Protein AF-A0A928R828-F1 (afdb_monomer_lite)

Foldseek 3Di:
DVVVVVVVVVVVVCVVPVVLLVLLVVLLVVLLVLLLCCLVVDDPVVCVVVLVVVVVVLVCLVPDDPPLVVLLVVQLVVLLVLLVVLLVLLVALVSLVVLSNSLSPVSNVLNNCQNSQCVNQNPLSNVVSCLLCVLCVPQQSVLSSVLSSVSNVLSVVVVVCVPDPDDPVVVVVSVVVSVVSSVVSSVSSSVSSCCNSPVSSVVVSVSSVVSVD

Radius of gyration: 20.19 Å; chains: 1; bounding box: 51×41×59 Å

pLDDT: mean 75.03, std 10.62, range [38.47, 87.81]

Sequence (213 aa):
MKRTIIRKNLSNHLKKNKWQYLFVFLSIFSGILAGSLTASMSAADKFEPIDLYVRNFVSAYNLQTVNGAEIFRFSVYNSVKVILFMWVSGLCVWFMPLSLVQLGAKGYKLGISMAAFVRIFGVRGILFAVISALPQLLLFLPAMAAYAVFNIKFSMTLLRMRGQRVASNIKNEMYLNNFLHLLGIITVSVMCSLADAFVMPIILKPVCAFLIR

Structure (mmCIF, N/CA/C/O backbone):
data_AF-A0A928R828-F1
#
_entry.id   AF-A0A928R828-F1
#
loop_
_atom_site.group_PDB
_atom_site.id
_atom_site.type_symbol
_atom_site.label_atom_id
_atom_site.label_alt_id
_atom_site.label_comp_id
_atom_site.label_asym_id
_atom_site.label_entity_id
_atom_site.label_seq_id
_atom_site.pdbx_PDB_ins_code
_atom_site.Cartn_x
_atom_site.Cartn_y
_atom_site.Cartn_z
_atom_site.occupancy
_atom_site.B_iso_or_equiv
_atom_site.auth_seq_id
_atom_site.auth_comp_id
_atom_site.auth_asym_id
_atom_site.auth_atom_id
_atom_site.pdbx_PDB_model_num
ATOM 1 N N . MET A 1 1 ? -22.318 26.931 5.989 1.00 44.62 1 MET A N 1
ATOM 2 C CA . MET A 1 1 ? -21.947 26.562 7.380 1.00 44.62 1 MET A CA 1
ATOM 3 C C . MET A 1 1 ? -21.442 25.113 7.564 1.00 44.62 1 MET A C 1
ATOM 5 O O . MET A 1 1 ? -20.576 24.906 8.400 1.00 44.62 1 MET A O 1
ATOM 9 N N . LYS A 1 2 ? -21.874 24.103 6.776 1.00 41.50 2 LYS A N 1
ATOM 10 C CA . LYS A 1 2 ? -21.383 22.700 6.890 1.00 41.50 2 LYS A CA 1
ATOM 11 C C . LYS A 1 2 ? -19.891 22.480 6.539 1.00 41.50 2 LYS A C 1
ATOM 13 O O . LYS A 1 2 ? -19.242 21.642 7.156 1.00 41.50 2 LYS A O 1
ATOM 18 N N . ARG A 1 3 ? -19.305 23.246 5.602 1.00 38.47 3 ARG A N 1
ATOM 19 C CA . ARG A 1 3 ? -17.894 23.078 5.164 1.00 38.47 3 ARG A CA 1
ATOM 20 C C . ARG A 1 3 ? -16.848 23.409 6.244 1.00 38.47 3 ARG A C 1
ATOM 22 O O . ARG A 1 3 ? -15.790 22.787 6.277 1.00 38.47 3 ARG A O 1
ATOM 29 N N . THR A 1 4 ? -17.129 24.351 7.144 1.00 43.19 4 THR A N 1
ATOM 30 C CA . THR A 1 4 ? -16.201 24.762 8.214 1.00 43.19 4 THR A CA 1
ATOM 31 C C . THR A 1 4 ? -16.159 23.766 9.371 1.00 43.19 4 THR A C 1
ATOM 33 O O . THR A 1 4 ? -15.088 23.541 9.931 1.00 43.19 4 THR A O 1
ATOM 36 N N . ILE A 1 5 ? -17.278 23.101 9.676 1.00 49.53 5 ILE A N 1
ATOM 37 C CA . ILE A 1 5 ? -17.364 22.065 10.720 1.00 49.53 5 ILE A CA 1
ATOM 38 C C . ILE A 1 5 ? -16.575 20.814 10.301 1.00 49.53 5 ILE A C 1
ATOM 40 O O . ILE A 1 5 ? -15.806 20.274 11.095 1.00 49.53 5 ILE A O 1
ATOM 44 N N . ILE A 1 6 ? -16.670 20.419 9.024 1.00 52.16 6 ILE A N 1
ATOM 45 C CA . ILE A 1 6 ? -15.901 19.295 8.460 1.00 52.16 6 ILE A CA 1
ATOM 46 C C . ILE A 1 6 ? -14.394 19.583 8.534 1.00 52.16 6 ILE A C 1
ATOM 48 O O . ILE A 1 6 ? -13.633 18.750 9.020 1.00 52.16 6 ILE A O 1
ATOM 52 N N . ARG A 1 7 ? -13.953 20.790 8.143 1.00 44.62 7 ARG A N 1
ATOM 53 C CA . ARG A 1 7 ? -12.536 21.198 8.224 1.00 44.62 7 ARG A CA 1
ATOM 54 C C . ARG A 1 7 ? -11.997 21.211 9.662 1.00 44.62 7 ARG A C 1
ATOM 56 O O . ARG A 1 7 ? -10.867 20.778 9.890 1.00 44.62 7 ARG A O 1
ATOM 63 N N . LYS A 1 8 ? -12.792 21.675 10.636 1.00 45.38 8 LYS A N 1
ATOM 64 C CA . LYS A 1 8 ? -12.396 21.716 12.058 1.00 45.38 8 LYS A CA 1
ATOM 65 C C . LYS A 1 8 ? -12.302 20.310 12.667 1.00 45.38 8 LYS A C 1
ATOM 67 O O . LYS A 1 8 ? -11.335 20.029 13.374 1.00 45.38 8 LYS A O 1
ATOM 72 N N . ASN A 1 9 ? -13.228 19.409 12.327 1.00 46.91 9 ASN A N 1
ATOM 73 C CA . ASN A 1 9 ? -13.181 18.014 12.778 1.00 46.91 9 ASN A CA 1
ATOM 74 C C . ASN A 1 9 ? -12.033 17.216 12.140 1.00 46.91 9 ASN A C 1
ATOM 76 O O . ASN A 1 9 ? -11.384 16.443 12.842 1.00 46.91 9 ASN A O 1
ATOM 80 N N . LEU A 1 10 ? -11.710 17.448 10.861 1.00 49.66 10 LEU A N 1
ATOM 81 C CA . LEU A 1 10 ? -10.573 16.798 10.191 1.00 49.66 10 LEU A CA 1
ATOM 82 C C . LEU A 1 10 ? -9.225 17.223 10.806 1.00 49.66 10 LEU A C 1
ATOM 84 O O . LEU A 1 10 ? -8.373 16.384 11.100 1.00 49.66 10 LEU A O 1
ATOM 88 N N . SER A 1 11 ? -9.061 18.525 11.068 1.00 43.00 11 SER A N 1
ATOM 89 C CA . SER A 1 11 ? -7.873 19.108 11.713 1.00 43.00 11 SER A CA 1
ATOM 90 C C . SER A 1 11 ? -7.654 18.572 13.134 1.00 43.00 11 SER A C 1
ATOM 92 O O . SER A 1 11 ? -6.536 18.194 13.499 1.00 43.00 11 SER A O 1
ATOM 94 N N . ASN A 1 12 ? -8.726 18.449 13.923 1.00 45.50 12 ASN A N 1
ATOM 95 C CA . ASN A 1 12 ? -8.644 17.896 15.275 1.00 45.50 12 ASN A CA 1
ATOM 96 C C . ASN A 1 12 ? -8.397 16.375 15.281 1.00 45.50 12 ASN A C 1
ATOM 98 O O . ASN A 1 12 ? -7.665 15.890 16.145 1.00 45.50 12 ASN A O 1
ATOM 102 N N . HIS A 1 13 ? -8.906 15.619 14.300 1.00 50.22 13 HIS A N 1
ATOM 103 C CA . HIS A 1 13 ? -8.608 14.185 14.172 1.00 50.22 13 HIS A CA 1
ATOM 104 C C . HIS A 1 13 ? -7.150 13.896 13.780 1.00 50.22 13 HIS A C 1
ATOM 106 O O . HIS A 1 13 ? -6.565 12.938 14.305 1.00 50.22 13 HIS A O 1
ATOM 112 N N . LEU A 1 14 ? -6.565 14.735 12.913 1.00 50.22 14 LEU A N 1
ATOM 113 C CA . LEU A 1 14 ? -5.151 14.694 12.520 1.00 50.22 14 LEU A CA 1
ATOM 114 C C . LEU A 1 14 ? -4.229 15.091 13.682 1.00 50.22 14 LEU A C 1
ATOM 116 O O . LEU A 1 14 ? -3.240 14.410 13.940 1.00 50.22 14 LEU A O 1
ATOM 120 N N . LYS A 1 15 ? -4.570 16.142 14.445 1.00 46.59 15 LYS A N 1
ATOM 121 C CA . LYS A 1 15 ? -3.771 16.581 15.604 1.00 46.59 15 LYS A CA 1
ATOM 122 C C . LYS A 1 15 ? -3.784 15.582 16.766 1.00 46.59 15 LYS A C 1
ATOM 124 O O . LYS A 1 15 ? -2.749 15.403 17.400 1.00 46.59 15 LYS A O 1
ATOM 129 N N . LYS A 1 16 ? -4.906 14.899 17.022 1.00 50.03 16 LYS A N 1
ATOM 130 C CA . LYS A 1 16 ? -5.042 13.963 18.156 1.00 50.03 16 LYS A CA 1
ATOM 131 C C . LYS A 1 16 ? -4.384 12.593 17.920 1.00 50.03 16 LYS A C 1
ATOM 133 O O . LYS A 1 16 ? -4.175 11.862 18.876 1.00 50.03 16 LYS A O 1
ATOM 138 N N . ASN A 1 17 ? -4.029 12.251 16.673 1.00 59.75 17 ASN A N 1
ATOM 139 C CA . ASN A 1 17 ? -3.389 10.971 16.317 1.00 59.75 17 ASN A CA 1
ATOM 140 C C . ASN A 1 17 ? -2.065 11.132 15.560 1.00 59.75 17 ASN A C 1
ATOM 142 O O . ASN A 1 17 ? -1.657 10.212 14.853 1.00 59.75 17 ASN A O 1
ATOM 146 N N . LYS A 1 18 ? -1.384 12.278 15.704 1.00 62.25 18 LYS A N 1
ATOM 147 C CA . LYS A 1 18 ? -0.095 12.541 15.038 1.00 62.25 18 LYS A CA 1
ATOM 148 C C . LYS A 1 18 ? 0.905 11.399 15.216 1.00 62.25 18 LYS A C 1
ATOM 150 O O . LYS A 1 18 ? 1.535 11.008 14.245 1.00 62.25 18 LYS A O 1
ATOM 155 N N . TRP A 1 19 ? 0.982 10.822 16.415 1.00 66.06 19 TRP A N 1
ATOM 156 C CA . TRP A 1 19 ? 1.859 9.688 16.710 1.00 66.06 19 TRP A CA 1
ATOM 157 C C . TRP A 1 19 ? 1.553 8.448 15.866 1.00 66.06 19 TRP A C 1
ATOM 159 O O . TRP A 1 19 ? 2.474 7.811 15.373 1.00 66.06 19 TRP A O 1
ATOM 169 N N . GLN A 1 20 ? 0.279 8.129 15.629 1.00 68.94 20 GLN A N 1
ATOM 170 C CA . GLN A 1 20 ? -0.102 6.962 14.824 1.00 68.94 20 GLN A CA 1
ATOM 171 C C . GLN A 1 20 ? 0.248 7.164 13.348 1.00 68.94 20 GLN A C 1
ATOM 173 O O . GLN A 1 20 ? 0.798 6.263 12.726 1.00 68.94 20 GLN A O 1
ATOM 178 N N . TYR A 1 21 ? -0.010 8.357 12.804 1.00 71.44 21 TYR A N 1
ATOM 179 C CA . TYR A 1 21 ? 0.407 8.693 11.440 1.00 71.44 21 TYR A CA 1
ATOM 180 C C . TYR A 1 21 ? 1.933 8.714 11.298 1.00 71.44 21 TYR A C 1
ATOM 182 O O . TYR A 1 21 ? 2.450 8.237 10.293 1.00 71.44 21 TYR A O 1
ATOM 190 N N . LEU A 1 22 ? 2.649 9.208 12.314 1.00 75.44 22 LEU A N 1
ATOM 191 C CA . LEU A 1 22 ? 4.109 9.214 12.349 1.00 75.44 22 LEU A CA 1
ATOM 192 C C . LEU A 1 22 ? 4.666 7.782 12.316 1.00 75.44 22 LEU A C 1
ATOM 194 O O . LEU A 1 22 ? 5.487 7.481 11.460 1.00 75.44 22 LEU A O 1
ATOM 198 N N . PHE A 1 23 ? 4.171 6.878 13.169 1.00 76.94 23 PHE A N 1
ATOM 199 C CA . PHE A 1 23 ? 4.589 5.467 13.181 1.00 76.94 23 PHE A CA 1
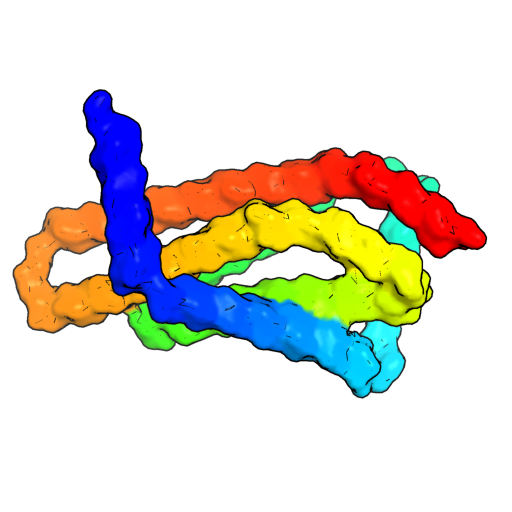ATOM 200 C C . PHE A 1 23 ? 4.324 4.755 11.852 1.00 76.94 23 PHE A C 1
ATOM 202 O O . PHE A 1 23 ? 5.173 4.021 11.352 1.00 76.94 23 PHE A O 1
ATOM 209 N N . VAL A 1 24 ? 3.155 4.997 11.265 1.00 79.62 24 VAL A N 1
ATOM 210 C CA . VAL A 1 24 ? 2.768 4.451 9.961 1.00 79.62 24 VAL A CA 1
ATOM 211 C C . VAL A 1 24 ? 3.705 4.948 8.856 1.00 79.62 24 VAL A C 1
ATOM 213 O O . VAL A 1 24 ? 4.183 4.152 8.049 1.00 79.62 24 VAL A O 1
ATOM 216 N N . PHE A 1 25 ? 4.028 6.243 8.851 1.00 79.94 25 PHE A N 1
ATOM 217 C CA . PHE A 1 25 ? 4.954 6.827 7.885 1.00 79.94 25 PHE A CA 1
ATOM 218 C C . PHE A 1 25 ? 6.383 6.297 8.060 1.00 79.94 25 PHE A C 1
ATOM 220 O O . PHE A 1 25 ? 7.007 5.894 7.081 1.00 79.94 25 PHE A O 1
ATOM 227 N N . LEU A 1 26 ? 6.876 6.214 9.300 1.00 84.19 26 LEU A N 1
ATOM 228 C CA . LEU A 1 26 ? 8.177 5.613 9.607 1.00 84.19 26 LEU A CA 1
ATOM 229 C C . LEU A 1 26 ? 8.253 4.153 9.159 1.00 84.19 26 LEU A C 1
ATOM 231 O O . LEU A 1 26 ? 9.273 3.756 8.612 1.00 84.19 26 LEU A O 1
ATOM 235 N N . SER A 1 27 ? 7.187 3.371 9.345 1.00 83.75 27 SER A N 1
ATOM 236 C CA . SER A 1 27 ? 7.149 1.969 8.914 1.00 83.75 27 SER A CA 1
ATOM 237 C C . SER A 1 27 ? 7.213 1.818 7.394 1.00 83.75 27 SER A C 1
ATOM 239 O O . SER A 1 27 ? 7.826 0.878 6.894 1.00 83.75 27 SER A O 1
ATOM 241 N N . ILE A 1 28 ? 6.572 2.719 6.647 1.00 83.75 28 ILE A N 1
ATOM 242 C CA . ILE A 1 28 ? 6.681 2.745 5.185 1.00 83.75 28 ILE A CA 1
ATOM 243 C C . ILE A 1 28 ? 8.108 3.115 4.788 1.00 83.75 28 ILE A C 1
ATOM 245 O O . ILE A 1 28 ? 8.712 2.444 3.953 1.00 83.75 28 ILE A O 1
ATOM 249 N N . PHE A 1 29 ? 8.639 4.181 5.385 1.00 85.56 29 PHE A N 1
ATOM 250 C CA . PHE A 1 29 ? 9.947 4.720 5.046 1.00 85.56 29 PHE A CA 1
ATOM 251 C C . PHE A 1 29 ? 11.067 3.720 5.348 1.00 85.56 29 PHE A C 1
ATOM 253 O O . PHE A 1 29 ? 11.911 3.465 4.492 1.00 85.56 29 PHE A O 1
ATOM 260 N N . SER A 1 30 ? 11.027 3.075 6.517 1.00 86.88 30 SER A N 1
ATOM 261 C CA . SER A 1 30 ? 11.960 2.006 6.874 1.00 86.88 30 SER A CA 1
ATOM 262 C C . SER A 1 30 ? 11.839 0.810 5.932 1.00 86.88 30 SER A C 1
ATOM 264 O O . SER A 1 30 ? 12.859 0.254 5.537 1.00 86.88 30 SER A O 1
ATOM 266 N N . GLY A 1 31 ? 10.621 0.459 5.507 1.00 86.19 31 GLY A N 1
ATOM 267 C CA . GLY A 1 31 ? 10.383 -0.569 4.497 1.00 86.19 31 GLY A CA 1
ATOM 268 C C . GLY A 1 31 ? 11.060 -0.245 3.166 1.00 86.19 31 GLY A C 1
ATOM 269 O O . GLY A 1 31 ? 11.792 -1.078 2.638 1.00 86.19 31 GLY A O 1
ATOM 270 N N . ILE A 1 32 ? 10.869 0.972 2.645 1.00 86.50 32 ILE A N 1
ATOM 271 C CA . ILE A 1 32 ? 11.485 1.424 1.386 1.00 86.50 32 ILE A CA 1
ATOM 272 C C . ILE A 1 32 ? 13.014 1.397 1.488 1.00 86.50 32 ILE A C 1
ATOM 274 O O . ILE A 1 32 ? 13.672 0.854 0.600 1.00 86.50 32 ILE A O 1
ATOM 278 N N . LEU A 1 33 ? 13.575 1.933 2.577 1.00 87.12 33 LEU A N 1
ATOM 279 C CA . LEU A 1 33 ? 15.019 1.924 2.817 1.00 87.12 33 LEU A CA 1
ATOM 280 C C . LEU A 1 33 ? 15.566 0.497 2.887 1.00 87.12 33 LEU A C 1
ATOM 282 O O . LEU A 1 33 ? 16.518 0.175 2.183 1.00 87.12 33 LEU A O 1
ATOM 286 N N . ALA A 1 34 ? 14.935 -0.377 3.673 1.00 87.81 34 ALA A N 1
ATOM 287 C CA . ALA A 1 34 ? 15.342 -1.772 3.796 1.00 87.81 34 ALA A CA 1
ATOM 288 C C . ALA A 1 34 ? 15.269 -2.514 2.451 1.00 87.81 34 ALA A C 1
ATOM 290 O O . ALA A 1 34 ? 16.169 -3.288 2.128 1.00 87.81 34 ALA A O 1
ATOM 291 N N . GLY A 1 35 ? 14.232 -2.262 1.647 1.00 84.94 35 GLY A N 1
ATOM 292 C CA . GLY A 1 35 ? 14.071 -2.857 0.318 1.00 84.94 35 GLY A CA 1
ATOM 293 C C . GLY A 1 35 ? 15.159 -2.416 -0.652 1.00 84.94 35 GLY A C 1
ATOM 294 O O . GLY A 1 35 ? 15.788 -3.255 -1.295 1.00 84.94 35 GLY A O 1
ATOM 295 N N . SER A 1 36 ? 15.423 -1.111 -0.699 1.00 84.81 36 SER A N 1
ATOM 296 C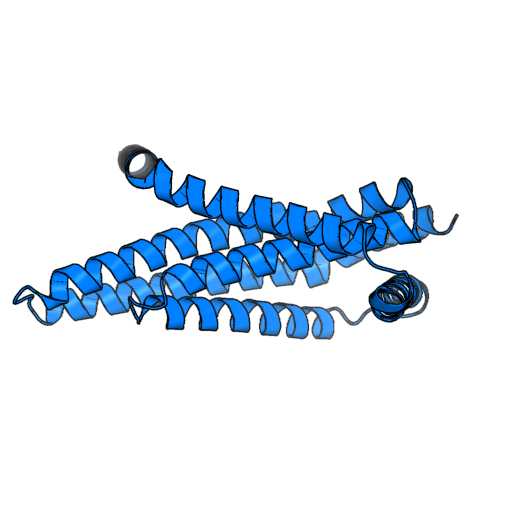 CA . SER A 1 36 ? 16.472 -0.534 -1.542 1.00 84.81 36 SER A CA 1
ATOM 297 C C . SER A 1 36 ? 17.862 -1.051 -1.156 1.00 84.81 36 SER A C 1
ATOM 299 O O . SER A 1 36 ? 18.610 -1.510 -2.017 1.00 84.81 36 SER A O 1
ATOM 301 N N . LEU A 1 37 ? 18.174 -1.078 0.147 1.00 84.62 37 LEU A N 1
ATOM 302 C CA . LEU A 1 37 ? 19.433 -1.618 0.668 1.00 84.62 37 LEU A CA 1
ATOM 303 C C . LEU A 1 37 ? 19.589 -3.111 0.375 1.00 84.62 37 LEU A C 1
ATOM 305 O O . LEU A 1 37 ? 20.667 -3.558 0.003 1.00 84.62 37 LEU A O 1
ATOM 309 N N . THR A 1 38 ? 18.518 -3.901 0.500 1.00 84.75 38 THR A N 1
ATOM 310 C CA . THR A 1 38 ? 18.601 -5.338 0.199 1.00 84.75 38 THR A CA 1
ATOM 311 C C . THR A 1 38 ? 18.935 -5.565 -1.273 1.00 84.75 38 THR A C 1
ATOM 313 O O . THR A 1 38 ? 19.777 -6.405 -1.585 1.00 84.75 38 THR A O 1
ATOM 316 N N . ALA A 1 39 ? 18.304 -4.813 -2.174 1.00 81.56 39 ALA A N 1
ATOM 317 C CA . ALA A 1 39 ? 18.536 -4.931 -3.609 1.00 81.56 39 ALA A CA 1
ATOM 318 C C . ALA A 1 39 ? 19.930 -4.442 -4.043 1.00 81.56 39 ALA A C 1
ATOM 320 O O . ALA A 1 39 ? 20.490 -4.977 -5.002 1.00 81.56 39 ALA A O 1
ATOM 321 N N . SER A 1 40 ? 20.503 -3.459 -3.340 1.00 77.38 40 SER A N 1
ATOM 322 C CA . SER A 1 40 ? 21.848 -2.946 -3.627 1.00 77.38 40 SER A CA 1
ATOM 323 C C . SER A 1 40 ? 22.968 -3.784 -3.006 1.00 77.38 40 SER A C 1
ATOM 325 O O . SER A 1 40 ? 24.027 -3.911 -3.611 1.00 77.38 40 SER A O 1
ATOM 327 N N . MET A 1 41 ? 22.747 -4.376 -1.827 1.00 75.06 41 MET A N 1
ATOM 328 C CA . MET A 1 41 ? 23.774 -5.124 -1.087 1.00 75.06 41 MET A CA 1
ATOM 329 C C . MET A 1 41 ? 23.780 -6.630 -1.368 1.00 75.06 41 MET A C 1
ATOM 331 O O . MET A 1 41 ? 24.738 -7.317 -1.018 1.00 75.06 41 MET A O 1
ATOM 335 N N . SER A 1 42 ? 22.718 -7.179 -1.958 1.00 74.00 42 SER A N 1
ATOM 336 C CA . SER A 1 42 ? 22.653 -8.618 -2.225 1.00 74.00 42 SER A CA 1
ATOM 337 C C . SER A 1 42 ? 23.502 -9.022 -3.428 1.00 74.00 42 SER A C 1
ATOM 339 O O . SER A 1 42 ? 23.507 -8.349 -4.464 1.00 74.00 42 SER A O 1
ATOM 341 N N . ALA A 1 43 ? 24.162 -10.179 -3.296 1.00 70.38 43 ALA A N 1
ATOM 342 C CA . ALA A 1 43 ? 24.879 -10.843 -4.382 1.00 70.38 43 ALA A CA 1
ATOM 343 C C . ALA A 1 43 ? 24.001 -10.952 -5.639 1.00 70.38 43 ALA A C 1
ATOM 345 O O . ALA A 1 43 ? 22.791 -11.185 -5.537 1.00 70.38 43 ALA A O 1
ATOM 346 N N . ALA A 1 44 ? 24.618 -10.769 -6.811 1.00 63.66 44 ALA A N 1
ATOM 347 C CA . ALA A 1 44 ? 23.922 -10.704 -8.095 1.00 63.66 44 ALA A CA 1
ATOM 348 C C . ALA A 1 44 ? 23.007 -11.911 -8.353 1.00 63.66 44 ALA A C 1
ATOM 350 O O . ALA A 1 44 ? 21.867 -11.712 -8.766 1.00 63.66 44 ALA A O 1
ATOM 351 N N . ASP A 1 45 ? 23.431 -13.112 -7.965 1.00 63.12 45 ASP A N 1
ATOM 352 C CA . ASP A 1 45 ? 22.681 -14.357 -8.176 1.00 63.12 45 ASP A CA 1
ATOM 353 C C . ASP A 1 45 ? 21.298 -14.370 -7.504 1.00 63.12 45 ASP A C 1
ATOM 355 O O . ASP A 1 45 ? 20.349 -14.960 -8.014 1.00 63.12 45 ASP A O 1
ATOM 359 N N . LYS A 1 46 ? 21.126 -13.688 -6.360 1.00 71.12 46 LYS A N 1
ATOM 360 C CA . LYS A 1 46 ? 19.823 -13.648 -5.664 1.00 71.12 46 LYS A CA 1
ATOM 361 C C . LYS A 1 46 ? 18.800 -12.751 -6.360 1.00 71.12 46 LYS A C 1
ATOM 363 O O . LYS A 1 46 ? 17.602 -12.915 -6.135 1.00 71.12 46 LYS A O 1
ATOM 368 N N . PHE A 1 47 ? 19.264 -11.789 -7.153 1.00 77.50 47 PHE A N 1
ATOM 369 C CA . PHE A 1 47 ? 18.424 -10.802 -7.832 1.00 77.50 47 PHE A CA 1
ATOM 370 C C . PHE A 1 47 ? 18.350 -11.017 -9.345 1.00 77.50 47 PHE A C 1
ATOM 372 O O . PHE A 1 47 ? 17.499 -10.408 -9.987 1.00 77.50 47 PHE A O 1
ATOM 379 N N . GLU A 1 48 ? 19.128 -11.946 -9.901 1.00 76.06 48 GLU A N 1
ATOM 380 C CA . GLU A 1 48 ? 19.063 -12.338 -11.311 1.00 76.06 48 GLU A CA 1
ATOM 381 C C . GLU A 1 48 ? 17.631 -12.654 -11.801 1.00 76.06 48 GLU A C 1
ATOM 383 O O . GLU A 1 48 ? 17.244 -12.128 -12.847 1.00 76.06 48 GLU A O 1
ATOM 388 N N . PRO A 1 49 ? 16.768 -13.385 -11.055 1.00 77.75 49 PRO A N 1
ATOM 389 C CA . PRO A 1 49 ? 15.390 -13.635 -11.493 1.00 77.75 49 PRO A CA 1
ATOM 390 C C . PRO A 1 49 ? 14.539 -12.358 -11.571 1.00 77.75 49 PRO A C 1
ATOM 392 O O . PRO A 1 49 ? 13.644 -12.245 -12.408 1.00 77.75 49 PRO A O 1
ATOM 395 N N . ILE A 1 50 ? 14.811 -11.391 -10.690 1.00 76.12 50 ILE A N 1
ATOM 396 C CA . ILE A 1 50 ? 14.123 -10.095 -10.651 1.00 76.12 50 ILE A CA 1
ATOM 397 C C . ILE A 1 50 ? 14.595 -9.239 -11.829 1.00 76.12 50 ILE A C 1
ATOM 399 O O . ILE A 1 50 ? 13.773 -8.621 -12.505 1.00 76.12 50 ILE A O 1
ATOM 403 N N . ASP A 1 51 ? 15.893 -9.262 -12.125 1.00 77.06 51 ASP A N 1
ATOM 404 C CA . ASP A 1 51 ? 16.473 -8.542 -13.254 1.00 77.06 51 ASP A CA 1
ATOM 405 C C . ASP A 1 51 ? 15.960 -9.094 -14.593 1.00 77.06 51 ASP A C 1
ATOM 407 O O . ASP A 1 51 ? 15.571 -8.323 -15.475 1.00 77.06 51 ASP A O 1
ATOM 411 N N . LEU A 1 52 ? 15.868 -10.421 -14.730 1.00 77.81 52 LEU A N 1
ATOM 412 C CA . LEU A 1 52 ? 15.239 -11.096 -15.870 1.00 77.81 52 LEU A CA 1
ATOM 413 C C . LEU A 1 52 ? 13.766 -10.704 -16.021 1.00 77.81 52 LEU A C 1
ATOM 415 O O . LEU A 1 52 ? 13.328 -10.373 -17.123 1.00 77.81 52 LEU A O 1
ATOM 419 N N . TYR A 1 53 ? 13.008 -10.679 -14.921 1.00 77.56 53 TYR A N 1
ATOM 420 C CA . TYR A 1 53 ? 11.611 -10.246 -14.939 1.00 77.56 53 TYR A CA 1
ATOM 421 C C . TYR A 1 53 ? 11.468 -8.803 -15.438 1.00 77.56 53 TYR A C 1
ATOM 423 O O . TYR A 1 53 ? 10.634 -8.527 -16.300 1.00 77.56 53 TYR A O 1
ATOM 431 N N . VAL A 1 54 ? 12.307 -7.883 -14.955 1.00 74.06 54 VAL A N 1
ATOM 432 C CA . VAL A 1 54 ? 12.289 -6.476 -15.381 1.00 74.06 54 VAL A CA 1
ATOM 433 C C . VAL A 1 54 ? 12.682 -6.327 -16.855 1.00 74.06 54 VAL A C 1
ATOM 435 O O . VAL A 1 54 ? 12.030 -5.583 -17.589 1.00 74.06 54 VAL A O 1
ATOM 438 N N . ARG A 1 55 ? 13.702 -7.052 -17.327 1.00 73.31 55 ARG A N 1
ATOM 439 C CA . ARG A 1 55 ? 14.115 -7.039 -18.742 1.00 73.31 55 ARG A CA 1
ATOM 440 C C . ARG A 1 55 ? 13.020 -7.574 -19.663 1.00 73.31 55 ARG A C 1
ATOM 442 O O . ARG A 1 55 ? 12.736 -6.961 -20.695 1.00 73.31 55 ARG A O 1
ATOM 449 N N . ASN A 1 56 ? 12.364 -8.662 -19.266 1.00 74.50 56 ASN A N 1
ATOM 450 C CA . ASN A 1 56 ? 11.225 -9.222 -19.991 1.00 74.50 56 ASN A CA 1
ATOM 451 C C . ASN A 1 56 ? 10.039 -8.252 -19.992 1.00 74.50 56 ASN A C 1
ATOM 453 O O . ASN A 1 56 ? 9.401 -8.071 -21.026 1.00 74.50 56 ASN A O 1
ATOM 457 N N . PHE A 1 57 ? 9.788 -7.567 -18.875 1.00 73.25 57 PHE A N 1
ATOM 458 C CA . PHE A 1 57 ? 8.734 -6.561 -18.764 1.00 73.25 57 PHE A CA 1
ATOM 459 C C . PHE A 1 57 ? 8.950 -5.379 -19.723 1.00 73.25 57 PHE A C 1
ATOM 461 O O . PHE A 1 57 ? 8.029 -4.984 -20.437 1.00 73.25 57 PHE A O 1
ATOM 468 N N . VAL A 1 58 ? 10.172 -4.841 -19.788 1.00 70.44 58 VAL A N 1
ATOM 469 C CA . VAL A 1 58 ? 10.510 -3.732 -20.699 1.00 70.44 58 VAL A CA 1
ATOM 470 C C . VAL A 1 58 ? 10.464 -4.176 -22.165 1.00 70.44 58 VAL A C 1
ATOM 472 O O . VAL A 1 58 ? 9.956 -3.444 -23.012 1.00 70.44 58 VAL A O 1
ATOM 475 N N . SER A 1 59 ? 10.917 -5.394 -22.468 1.00 67.19 59 SER A N 1
ATOM 476 C CA . SER A 1 59 ? 10.895 -5.943 -23.832 1.00 67.19 59 SER A CA 1
ATOM 477 C C . SER A 1 59 ? 9.469 -6.233 -24.321 1.00 67.19 59 SER A C 1
ATOM 479 O O . SER A 1 59 ? 9.128 -5.916 -25.461 1.00 67.19 59 SER A O 1
ATOM 481 N N . ALA A 1 60 ? 8.601 -6.758 -23.449 1.00 66.94 60 ALA A N 1
ATOM 482 C CA . ALA A 1 60 ? 7.191 -7.012 -23.752 1.00 66.94 60 ALA A CA 1
ATOM 483 C C . ALA A 1 60 ? 6.419 -5.723 -24.082 1.00 66.94 60 ALA A C 1
ATOM 485 O O . ALA A 1 60 ? 5.538 -5.738 -24.938 1.00 66.94 60 ALA A O 1
ATOM 486 N N . TYR A 1 61 ? 6.796 -4.595 -23.470 1.00 65.00 61 TYR A N 1
ATOM 487 C CA . TYR A 1 61 ? 6.216 -3.281 -23.764 1.00 65.00 61 TYR A CA 1
ATOM 488 C C . TYR A 1 61 ? 6.484 -2.778 -25.190 1.00 65.00 61 TYR A C 1
ATOM 490 O O . TYR A 1 61 ? 5.685 -1.998 -25.714 1.00 65.00 61 TYR A O 1
ATOM 498 N N . ASN A 1 62 ? 7.594 -3.209 -25.802 1.00 59.62 62 ASN A N 1
ATOM 499 C CA . ASN A 1 62 ? 7.979 -2.836 -27.164 1.00 59.62 62 ASN A CA 1
ATOM 500 C C . ASN A 1 62 ? 7.436 -3.794 -28.234 1.00 59.62 62 ASN A C 1
ATOM 502 O O . ASN A 1 62 ? 7.213 -3.362 -29.360 1.00 59.62 62 ASN A O 1
ATOM 506 N N . LEU A 1 63 ? 7.241 -5.077 -27.904 1.00 55.22 63 LEU A N 1
ATOM 507 C CA . LEU A 1 63 ? 6.940 -6.129 -28.886 1.00 55.22 63 LEU A CA 1
ATOM 508 C C . LEU A 1 63 ? 5.472 -6.582 -28.913 1.00 55.22 63 LEU A C 1
ATOM 510 O O . LEU A 1 63 ? 5.030 -7.097 -29.937 1.00 55.22 63 LEU A O 1
ATOM 514 N N . GLN A 1 64 ? 4.703 -6.407 -27.833 1.00 52.44 64 GLN A N 1
ATOM 515 C CA . GLN A 1 64 ? 3.309 -6.861 -27.765 1.00 52.44 64 GLN A CA 1
ATOM 516 C C . GLN A 1 64 ? 2.361 -5.767 -27.269 1.00 52.44 64 GLN A C 1
ATOM 518 O O . GLN A 1 64 ? 2.686 -4.942 -26.414 1.00 52.44 64 GLN A O 1
ATOM 523 N N . THR A 1 65 ? 1.135 -5.778 -27.795 1.00 57.41 65 THR A N 1
ATOM 524 C CA . THR A 1 65 ? 0.016 -5.009 -27.249 1.00 57.41 65 THR A CA 1
ATOM 525 C C . THR A 1 65 ? -0.300 -5.537 -25.856 1.00 57.41 65 THR A C 1
ATOM 527 O O . THR A 1 65 ? -1.005 -6.530 -25.696 1.00 57.41 65 THR A O 1
ATOM 530 N N . VAL A 1 66 ? 0.265 -4.885 -24.844 1.00 61.03 66 VAL A N 1
ATOM 531 C CA . VAL A 1 66 ? 0.018 -5.180 -23.435 1.00 61.03 66 VAL A CA 1
ATOM 532 C C . VAL A 1 66 ? -1.494 -5.204 -23.174 1.00 61.03 66 VAL A C 1
ATOM 534 O O . VAL A 1 66 ? -2.172 -4.187 -23.334 1.00 61.03 66 VAL A O 1
ATOM 537 N N . ASN A 1 67 ? -2.030 -6.363 -22.782 1.00 69.19 67 ASN A N 1
ATOM 538 C CA . ASN A 1 67 ? -3.450 -6.516 -22.484 1.00 69.19 67 ASN A CA 1
ATOM 539 C C . ASN A 1 67 ? -3.764 -5.873 -21.123 1.00 69.19 67 ASN A C 1
ATOM 541 O O . ASN A 1 67 ? -3.625 -6.495 -20.068 1.00 69.19 67 ASN A O 1
ATOM 545 N N . GLY A 1 68 ? -4.181 -4.604 -21.143 1.00 67.38 68 GLY A N 1
ATOM 546 C CA . GLY A 1 68 ? -4.482 -3.828 -19.934 1.00 67.38 68 GLY A CA 1
ATOM 547 C C . GLY A 1 68 ? -5.507 -4.498 -19.008 1.00 67.38 68 GLY A C 1
ATOM 548 O O . GLY A 1 68 ? -5.449 -4.308 -17.794 1.00 67.38 68 GLY A O 1
ATOM 549 N N . ALA A 1 69 ? -6.390 -5.350 -19.543 1.00 72.44 69 ALA A N 1
ATOM 550 C CA . ALA A 1 69 ? -7.368 -6.093 -18.751 1.00 72.44 69 ALA A CA 1
ATOM 551 C C . ALA A 1 69 ? -6.726 -7.141 -17.822 1.00 72.44 69 ALA A C 1
ATOM 553 O O . ALA A 1 69 ? -7.196 -7.334 -16.698 1.00 72.44 69 ALA A O 1
ATOM 554 N N . GLU A 1 70 ? -5.646 -7.798 -18.249 1.00 74.94 70 GLU A N 1
ATOM 555 C CA . GLU A 1 70 ? -4.942 -8.784 -17.419 1.00 74.94 70 GLU A CA 1
ATOM 556 C C . GLU A 1 70 ? -4.121 -8.110 -16.322 1.00 74.94 70 GLU A C 1
ATOM 558 O O . GLU A 1 70 ? -4.197 -8.510 -15.157 1.00 74.94 70 GLU A O 1
ATOM 563 N N . ILE A 1 71 ? -3.423 -7.022 -16.663 1.00 72.75 71 ILE A N 1
ATOM 564 C CA . ILE A 1 71 ? -2.687 -6.204 -15.688 1.00 72.75 71 ILE A CA 1
ATOM 565 C C . ILE A 1 71 ? -3.641 -5.643 -14.635 1.00 72.75 71 ILE A C 1
ATOM 567 O O . ILE A 1 71 ? -3.345 -5.692 -13.439 1.00 72.75 71 ILE A O 1
ATOM 571 N N . PHE A 1 72 ? -4.809 -5.159 -15.061 1.00 73.56 72 PHE A N 1
ATOM 572 C CA . PHE A 1 72 ? -5.832 -4.662 -14.154 1.00 73.56 72 PHE A CA 1
ATOM 573 C C . PHE A 1 72 ? -6.303 -5.746 -13.179 1.00 73.56 72 PHE A C 1
ATOM 575 O O . PHE A 1 72 ? -6.258 -5.536 -11.966 1.00 73.56 72 PHE A O 1
ATOM 582 N N . ARG A 1 73 ? -6.698 -6.925 -13.683 1.00 76.00 73 ARG A N 1
ATOM 583 C CA . ARG A 1 73 ? -7.148 -8.048 -12.841 1.00 76.00 73 ARG A CA 1
ATOM 584 C C . ARG A 1 73 ? -6.079 -8.460 -11.834 1.00 76.00 73 ARG A C 1
ATOM 586 O O . ARG A 1 73 ? -6.384 -8.629 -10.654 1.00 76.00 73 ARG A O 1
ATOM 593 N N . PHE A 1 74 ? -4.829 -8.567 -12.277 1.00 79.56 74 PHE A N 1
ATOM 594 C CA . PHE A 1 74 ? -3.710 -8.928 -11.414 1.00 79.56 74 PHE A CA 1
ATOM 595 C C . PHE A 1 74 ? -3.434 -7.868 -10.333 1.00 79.56 74 PHE A C 1
ATOM 597 O O . PHE A 1 74 ? -3.245 -8.204 -9.159 1.00 79.56 74 PHE A O 1
ATOM 604 N N . SER A 1 75 ? -3.453 -6.583 -10.702 1.00 77.56 75 SER A N 1
ATOM 605 C CA . SER A 1 75 ? -3.232 -5.461 -9.779 1.00 77.56 75 SER A CA 1
ATOM 606 C C . SER A 1 75 ? -4.339 -5.356 -8.725 1.00 77.56 75 SER A C 1
ATOM 608 O O . SER A 1 75 ? -4.049 -5.240 -7.528 1.00 77.56 75 SER A O 1
ATOM 610 N N . VAL A 1 76 ? -5.604 -5.479 -9.143 1.00 81.06 76 VAL A N 1
ATOM 611 C CA . VAL A 1 76 ? -6.760 -5.472 -8.235 1.00 81.06 76 VAL A CA 1
ATOM 612 C C . VAL A 1 76 ? -6.700 -6.659 -7.285 1.00 81.06 76 VAL A C 1
ATOM 614 O O . VAL A 1 76 ? -6.803 -6.467 -6.075 1.00 81.06 76 VAL A O 1
ATOM 617 N N . TYR A 1 77 ? -6.475 -7.872 -7.796 1.00 83.88 77 TYR A N 1
ATOM 618 C CA . TYR A 1 77 ? -6.428 -9.079 -6.971 1.00 83.88 77 TYR A CA 1
ATOM 619 C C . TYR A 1 77 ? -5.368 -8.979 -5.868 1.00 83.88 77 TYR A C 1
ATOM 621 O O . TYR A 1 77 ? -5.657 -9.214 -4.693 1.00 83.88 77 TYR A O 1
ATOM 629 N N . ASN A 1 78 ? -4.151 -8.552 -6.218 1.00 81.88 78 ASN A N 1
ATOM 630 C CA . ASN A 1 78 ? -3.078 -8.387 -5.241 1.00 81.88 78 ASN A CA 1
ATOM 631 C C . ASN A 1 78 ? -3.376 -7.290 -4.214 1.00 81.88 78 ASN A C 1
ATOM 633 O O . ASN A 1 78 ? -3.083 -7.462 -3.030 1.00 81.88 78 ASN A O 1
ATOM 637 N N . SER A 1 79 ? -3.959 -6.171 -4.642 1.00 83.19 79 SER A N 1
ATOM 638 C CA . SER A 1 79 ? -4.256 -5.053 -3.743 1.00 83.19 79 SER A CA 1
ATOM 639 C C . SER A 1 79 ? -5.394 -5.393 -2.779 1.00 83.19 79 SER A C 1
ATOM 641 O O . SER A 1 79 ? -5.253 -5.200 -1.571 1.00 83.19 79 SER A O 1
ATOM 643 N N . VAL A 1 80 ? -6.470 -6.006 -3.280 1.00 84.06 80 VAL A N 1
ATOM 644 C CA . VAL A 1 80 ? -7.599 -6.481 -2.469 1.00 84.06 80 VAL A CA 1
ATOM 645 C C . VAL A 1 80 ? -7.150 -7.554 -1.480 1.00 84.06 80 VAL A C 1
ATOM 647 O O . VAL A 1 80 ? -7.525 -7.489 -0.312 1.00 84.06 80 VAL A O 1
ATOM 650 N N . LYS A 1 81 ? -6.288 -8.494 -1.892 1.00 86.50 81 LYS A N 1
ATOM 651 C CA . LYS A 1 81 ? -5.740 -9.522 -0.993 1.00 86.50 81 LYS A CA 1
ATOM 652 C C . LYS A 1 81 ? -5.011 -8.909 0.204 1.00 86.50 81 LYS A C 1
ATOM 654 O O . LYS A 1 81 ? -5.213 -9.356 1.331 1.00 86.50 81 LYS A O 1
ATOM 659 N N . VAL A 1 82 ? -4.188 -7.881 -0.019 1.00 82.88 82 VAL A N 1
ATOM 660 C CA . VAL A 1 82 ? -3.478 -7.184 1.068 1.00 82.88 82 VAL A CA 1
ATOM 661 C C . VAL A 1 82 ? -4.458 -6.442 1.979 1.00 82.88 82 VAL A C 1
ATOM 663 O O . VAL A 1 82 ? -4.334 -6.525 3.198 1.00 82.88 82 VAL A O 1
ATOM 666 N N . ILE A 1 83 ? -5.452 -5.759 1.407 1.00 84.44 83 ILE A N 1
ATOM 667 C CA . ILE A 1 83 ? -6.471 -5.023 2.169 1.00 84.44 83 ILE A CA 1
ATOM 668 C C . ILE A 1 83 ? -7.309 -5.970 3.038 1.00 84.44 83 ILE A C 1
ATOM 670 O O . ILE A 1 83 ? -7.543 -5.674 4.208 1.00 84.44 83 ILE A O 1
ATOM 674 N N . LEU A 1 84 ? -7.714 -7.125 2.505 1.00 84.81 84 LEU A N 1
ATOM 675 C CA . LEU A 1 84 ? -8.442 -8.148 3.260 1.00 84.81 84 LEU A CA 1
ATOM 676 C C . LEU A 1 84 ? -7.607 -8.687 4.423 1.00 84.81 84 LEU A C 1
ATOM 678 O O . LEU A 1 84 ? -8.105 -8.788 5.542 1.00 84.81 84 LEU A O 1
ATOM 682 N N . PHE A 1 85 ? -6.325 -8.970 4.189 1.00 84.50 85 PHE A N 1
ATOM 683 C CA . PHE A 1 85 ? -5.411 -9.385 5.254 1.00 84.50 85 PHE A CA 1
ATOM 684 C C . PHE A 1 85 ? -5.253 -8.309 6.338 1.00 84.50 85 PHE A C 1
ATOM 686 O O . PHE A 1 85 ? -5.250 -8.635 7.528 1.00 84.50 85 PHE A O 1
ATOM 693 N N . MET A 1 86 ? -5.176 -7.033 5.947 1.00 82.06 86 MET A N 1
ATOM 694 C CA . MET A 1 86 ? -5.171 -5.911 6.888 1.00 82.06 86 MET A CA 1
ATOM 695 C C . MET A 1 86 ? -6.469 -5.837 7.691 1.00 82.06 86 MET A C 1
ATOM 697 O O . MET A 1 86 ? -6.427 -5.641 8.903 1.00 82.06 86 MET A O 1
ATOM 701 N N . TRP A 1 87 ? -7.618 -6.017 7.046 1.00 83.56 87 TRP A N 1
ATOM 702 C CA . TRP A 1 87 ? -8.915 -5.981 7.714 1.00 83.56 87 TRP A CA 1
ATOM 703 C C . TRP A 1 87 ? -9.057 -7.085 8.763 1.00 83.56 87 TRP A C 1
ATOM 705 O O . TRP A 1 87 ? -9.411 -6.800 9.906 1.00 83.56 87 TRP A O 1
ATOM 715 N N . VAL A 1 88 ? -8.686 -8.323 8.415 1.00 83.38 88 VAL A N 1
ATOM 716 C CA . VAL A 1 88 ? -8.675 -9.448 9.364 1.00 83.38 88 VAL A CA 1
ATOM 717 C C . VAL A 1 88 ? -7.734 -9.156 10.536 1.00 83.38 88 VAL A C 1
ATOM 719 O O . VAL A 1 88 ? -8.092 -9.406 11.686 1.00 83.38 88 VAL A O 1
ATOM 722 N N . SER A 1 89 ? -6.571 -8.544 10.279 1.00 80.62 89 SER A N 1
ATOM 723 C CA . SER A 1 89 ? -5.646 -8.141 11.349 1.00 80.62 89 SER A CA 1
ATOM 724 C C . SER A 1 89 ? -6.235 -7.083 12.294 1.00 80.62 89 SER A C 1
ATOM 726 O O . SER A 1 89 ? -5.878 -7.046 13.467 1.00 80.62 89 SER A O 1
ATOM 728 N N . GLY A 1 90 ? -7.171 -6.252 11.820 1.00 74.44 90 GLY A N 1
ATOM 729 C CA . GLY A 1 90 ? -7.871 -5.256 12.634 1.00 74.44 90 GLY A CA 1
ATOM 730 C C . GLY A 1 90 ? -8.931 -5.844 13.571 1.00 74.44 90 GLY A C 1
ATOM 731 O O . GLY A 1 90 ? -9.243 -5.230 14.591 1.00 74.44 90 GLY A O 1
ATOM 732 N N . LEU A 1 91 ? -9.466 -7.032 13.262 1.00 78.19 91 LEU A N 1
ATOM 733 C CA . LEU A 1 91 ? -10.471 -7.715 14.089 1.00 78.19 91 LEU A CA 1
ATOM 734 C C . LEU A 1 91 ? -9.871 -8.332 15.360 1.00 78.19 91 LEU A C 1
ATOM 736 O O . LEU A 1 91 ? -10.558 -8.455 16.374 1.00 78.19 91 LEU A O 1
ATOM 740 N N . CYS A 1 92 ? -8.587 -8.689 15.329 1.00 78.81 92 CYS A N 1
ATOM 741 C CA . CYS A 1 92 ? -7.894 -9.289 16.461 1.00 78.81 92 CYS A CA 1
ATOM 742 C C . CYS A 1 92 ? -6.814 -8.352 17.003 1.00 78.81 92 CYS A C 1
ATOM 744 O O . CYS A 1 92 ? -5.816 -8.079 16.343 1.00 78.81 92 CYS A O 1
ATOM 746 N N . VAL A 1 93 ? -6.965 -7.936 18.262 1.00 70.94 93 VAL A N 1
ATOM 747 C CA . VAL A 1 93 ? -6.069 -6.961 18.908 1.00 70.94 93 VAL A CA 1
ATOM 748 C C . VAL A 1 93 ? -4.601 -7.392 18.901 1.00 70.94 93 VAL A C 1
ATOM 750 O O . VAL A 1 93 ? -3.717 -6.562 18.697 1.00 70.94 93 VAL A O 1
ATOM 753 N N . TRP A 1 94 ? -4.341 -8.696 19.030 1.00 68.12 94 TRP A N 1
ATOM 754 C CA . TRP A 1 94 ? -2.992 -9.264 18.959 1.00 68.12 94 TRP A CA 1
ATOM 755 C C . TRP A 1 94 ? -2.294 -8.976 17.618 1.00 68.12 94 TRP A C 1
ATOM 757 O O . TRP A 1 94 ? -1.083 -8.790 17.575 1.00 68.12 94 TRP A O 1
ATOM 767 N N . PHE A 1 95 ? -3.044 -8.871 16.517 1.00 74.56 95 PHE A N 1
ATOM 768 C CA . PHE A 1 95 ? -2.500 -8.649 15.175 1.00 74.56 95 PHE A CA 1
ATOM 769 C C . PHE A 1 95 ? -2.363 -7.169 14.805 1.00 74.56 95 PHE A C 1
ATOM 771 O O . PHE A 1 95 ? -2.009 -6.843 13.673 1.00 74.56 95 PHE A O 1
ATOM 778 N N . MET A 1 96 ? -2.544 -6.252 15.755 1.00 70.25 96 MET A N 1
ATOM 779 C CA . MET A 1 96 ? -2.309 -4.829 15.517 1.00 70.25 96 MET A CA 1
ATOM 780 C C . MET A 1 96 ? -0.895 -4.517 14.961 1.00 70.25 96 MET A C 1
ATOM 782 O O . MET A 1 96 ? -0.819 -3.755 13.992 1.00 70.25 96 MET A O 1
ATOM 786 N N . PRO A 1 97 ? 0.213 -5.128 15.445 1.00 75.56 97 PRO A N 1
ATOM 787 C CA . PRO A 1 97 ? 1.546 -4.936 14.859 1.00 75.56 97 PRO A CA 1
ATOM 788 C C . PRO A 1 97 ? 1.649 -5.478 13.429 1.00 75.56 97 PRO A C 1
ATOM 790 O O . PRO A 1 97 ? 2.398 -4.941 12.615 1.00 75.56 97 PRO A O 1
ATOM 793 N N . LEU A 1 98 ? 0.867 -6.513 13.100 1.00 79.56 98 LEU A N 1
ATOM 794 C CA . LEU A 1 98 ? 0.876 -7.136 11.778 1.00 79.56 98 LEU A CA 1
ATOM 795 C C . LEU A 1 98 ? 0.427 -6.148 10.695 1.00 79.56 98 LEU A C 1
ATOM 797 O O . LEU A 1 98 ? 0.982 -6.160 9.601 1.00 79.56 98 LEU A O 1
ATOM 801 N N . SER A 1 99 ? -0.511 -5.248 11.010 1.00 78.81 99 SER A N 1
ATOM 802 C CA . SER A 1 99 ? -0.943 -4.192 10.082 1.00 78.81 99 SER A CA 1
ATOM 803 C C . SER A 1 99 ? 0.200 -3.235 9.706 1.00 78.81 99 SER A C 1
ATOM 805 O O . SER A 1 99 ? 0.346 -2.875 8.537 1.00 78.81 99 SER A O 1
ATOM 807 N N . LEU A 1 100 ? 1.073 -2.884 10.660 1.00 80.56 100 LEU A N 1
ATOM 808 C CA . LEU A 1 100 ? 2.260 -2.060 10.404 1.00 80.56 100 LEU A CA 1
ATOM 809 C C . LEU A 1 100 ? 3.293 -2.829 9.579 1.00 80.56 100 LEU A C 1
ATOM 811 O O . LEU A 1 100 ? 3.794 -2.308 8.585 1.00 80.56 100 LEU A O 1
ATOM 815 N N . VAL A 1 101 ? 3.549 -4.093 9.928 1.00 84.88 101 VAL A N 1
ATOM 816 C CA . VAL A 1 101 ? 4.475 -4.957 9.179 1.00 84.88 101 VAL A CA 1
ATOM 817 C C . VAL A 1 101 ? 4.019 -5.136 7.732 1.00 84.88 101 VAL A C 1
ATOM 819 O O . VAL A 1 101 ? 4.837 -5.044 6.823 1.00 84.88 101 VAL A O 1
ATOM 822 N N . GLN A 1 102 ? 2.724 -5.335 7.482 1.00 82.50 102 GLN A N 1
ATOM 823 C CA . GLN A 1 102 ? 2.178 -5.442 6.125 1.00 82.50 102 GLN A CA 1
ATOM 824 C C . GLN A 1 102 ? 2.391 -4.160 5.315 1.00 82.50 102 GLN A C 1
ATOM 826 O O . GLN A 1 102 ? 2.722 -4.221 4.128 1.00 82.50 102 GLN A O 1
ATOM 831 N N . LEU A 1 103 ? 2.242 -3.001 5.956 1.00 83.44 103 LEU A N 1
ATOM 832 C CA . LEU A 1 103 ? 2.476 -1.711 5.324 1.00 83.44 103 LEU A CA 1
ATOM 833 C C . LEU A 1 103 ? 3.966 -1.499 5.007 1.00 83.44 103 LEU A C 1
ATOM 835 O O . LEU A 1 103 ? 4.312 -1.109 3.891 1.00 83.44 103 LEU A O 1
ATOM 839 N N . GLY A 1 104 ? 4.849 -1.847 5.948 1.00 84.31 104 GLY A N 1
ATOM 840 C CA . GLY A 1 104 ? 6.297 -1.862 5.737 1.00 84.31 104 GLY A CA 1
ATOM 841 C C . GLY A 1 104 ? 6.718 -2.835 4.635 1.00 84.31 104 GLY A C 1
ATOM 842 O O . GLY A 1 104 ? 7.518 -2.476 3.780 1.00 84.31 104 GLY A O 1
ATOM 843 N N . ALA A 1 105 ? 6.113 -4.023 4.565 1.00 86.25 105 ALA A N 1
ATOM 844 C CA . ALA A 1 105 ? 6.351 -4.999 3.503 1.00 86.25 105 ALA A CA 1
ATOM 845 C C . ALA A 1 105 ? 5.901 -4.484 2.124 1.00 86.25 105 ALA A C 1
ATOM 847 O O . ALA A 1 105 ? 6.533 -4.781 1.108 1.00 86.25 105 ALA A O 1
ATOM 848 N N . LYS A 1 106 ? 4.832 -3.680 2.062 1.00 85.00 106 LYS A N 1
ATOM 849 C CA . LYS A 1 106 ? 4.444 -2.968 0.835 1.00 85.00 106 LYS A CA 1
ATOM 850 C C . LYS A 1 106 ? 5.499 -1.930 0.436 1.00 85.00 106 LYS A C 1
ATOM 852 O O . LYS A 1 106 ? 5.868 -1.890 -0.737 1.00 85.00 106 LYS A O 1
ATOM 857 N N . GLY A 1 107 ? 6.022 -1.165 1.397 1.00 84.56 107 GLY A N 1
ATOM 858 C CA . GLY A 1 107 ? 7.156 -0.253 1.189 1.00 84.56 107 GLY A CA 1
ATOM 859 C C . GLY A 1 107 ? 8.427 -0.976 0.730 1.00 84.56 107 GLY A C 1
ATOM 860 O O . GLY A 1 107 ? 9.096 -0.527 -0.193 1.00 84.56 107 GLY A O 1
ATOM 861 N N . TYR A 1 108 ? 8.707 -2.148 1.293 1.00 86.00 108 TYR A N 1
ATOM 862 C CA . TYR A 1 108 ? 9.844 -2.994 0.933 1.00 86.00 108 TYR A CA 1
ATOM 863 C C . TYR A 1 108 ? 9.807 -3.446 -0.530 1.00 86.00 108 TYR A C 1
ATOM 865 O O . TYR A 1 108 ? 10.795 -3.303 -1.248 1.00 86.00 108 TYR A O 1
ATOM 873 N N . LYS A 1 109 ? 8.648 -3.915 -1.011 1.00 85.25 109 LYS A N 1
ATOM 874 C CA . LYS A 1 109 ? 8.467 -4.298 -2.424 1.00 85.25 109 LYS A CA 1
ATOM 875 C C . LYS A 1 109 ? 8.690 -3.123 -3.380 1.00 85.25 109 LYS A C 1
ATOM 877 O O . LYS A 1 109 ? 9.299 -3.300 -4.435 1.00 85.25 109 LYS A O 1
ATOM 882 N N . LEU A 1 110 ? 8.211 -1.935 -3.006 1.00 85.56 110 LEU A N 1
ATOM 883 C CA . LEU A 1 110 ? 8.461 -0.702 -3.757 1.00 85.56 110 LEU A CA 1
ATOM 884 C C . LEU A 1 110 ? 9.957 -0.366 -3.792 1.00 85.56 110 LEU A C 1
ATOM 886 O O . LEU A 1 110 ? 10.489 -0.110 -4.868 1.00 85.56 110 LEU A O 1
ATOM 890 N N . GLY A 1 111 ? 10.642 -0.439 -2.647 1.00 85.75 111 GLY A N 1
ATOM 891 C CA . GLY A 1 111 ? 12.080 -0.179 -2.542 1.00 85.75 111 GLY A CA 1
ATOM 892 C C . GLY A 1 111 ? 12.925 -1.118 -3.405 1.00 85.75 111 GLY A C 1
ATOM 893 O O . GLY A 1 111 ? 13.795 -0.648 -4.134 1.00 85.75 111 GLY A O 1
ATOM 894 N N . ILE A 1 112 ? 12.622 -2.423 -3.395 1.00 84.44 112 ILE A N 1
ATOM 895 C CA . ILE A 1 112 ? 13.281 -3.401 -4.278 1.00 84.44 112 ILE A CA 1
ATOM 896 C C . ILE A 1 112 ? 13.077 -3.038 -5.747 1.00 84.44 112 ILE A C 1
ATOM 898 O O . ILE A 1 112 ? 14.034 -3.042 -6.514 1.00 84.44 112 ILE A O 1
ATOM 902 N N . SER A 1 113 ? 11.841 -2.719 -6.139 1.00 84.31 113 SER A N 1
ATOM 903 C CA . SER A 1 113 ? 11.517 -2.417 -7.537 1.00 84.31 113 SER A CA 1
ATOM 904 C C . SER A 1 113 ? 12.279 -1.180 -8.020 1.00 84.31 113 SER A C 1
ATOM 906 O O . SER A 1 113 ? 12.898 -1.204 -9.079 1.00 84.31 113 SER A O 1
ATOM 908 N N . MET A 1 114 ? 12.298 -0.117 -7.207 1.00 85.00 114 MET A N 1
ATOM 909 C CA . MET A 1 114 ? 13.048 1.104 -7.508 1.00 85.00 114 MET A CA 1
ATOM 910 C C . MET A 1 114 ? 14.549 0.834 -7.651 1.00 85.00 114 MET A C 1
ATOM 912 O O . MET A 1 114 ? 15.157 1.273 -8.624 1.00 85.00 114 MET A O 1
ATOM 916 N N . ALA A 1 115 ? 15.143 0.087 -6.719 1.00 85.31 115 ALA A N 1
ATOM 917 C CA . ALA A 1 115 ? 16.565 -0.242 -6.764 1.00 85.31 115 ALA A CA 1
ATOM 918 C C . ALA A 1 115 ? 16.928 -1.151 -7.952 1.00 85.31 115 ALA A C 1
ATOM 920 O O . ALA A 1 115 ? 17.964 -0.937 -8.578 1.00 85.31 115 ALA A O 1
ATOM 921 N N . ALA A 1 116 ? 16.062 -2.102 -8.317 1.00 80.88 116 ALA A N 1
ATOM 922 C CA . ALA A 1 116 ? 16.249 -2.956 -9.490 1.00 80.88 116 ALA A CA 1
ATOM 923 C C . ALA A 1 116 ? 16.287 -2.135 -10.791 1.00 80.88 116 ALA A C 1
ATOM 925 O O . ALA A 1 116 ? 17.178 -2.325 -11.617 1.00 80.88 116 ALA A O 1
ATOM 926 N N . PHE A 1 117 ? 15.392 -1.153 -10.955 1.00 80.69 117 PHE A N 1
ATOM 927 C CA . PHE A 1 117 ? 15.421 -0.278 -12.134 1.00 80.69 117 PHE A CA 1
ATOM 928 C C . PHE A 1 117 ? 16.721 0.523 -12.242 1.00 80.69 117 PHE A C 1
ATOM 930 O O . PHE A 1 117 ? 17.280 0.637 -13.332 1.00 80.69 117 PHE A O 1
ATOM 937 N N . VAL A 1 118 ? 17.232 1.040 -11.122 1.00 83.50 118 VAL A N 1
ATOM 938 C CA . VAL A 1 118 ? 18.510 1.772 -11.093 1.00 83.50 118 VAL A CA 1
ATOM 939 C C . VAL A 1 118 ? 19.694 0.845 -11.374 1.00 83.50 118 VAL A C 1
ATOM 941 O O . VAL A 1 118 ? 20.623 1.240 -12.072 1.00 83.50 118 VAL A O 1
ATOM 944 N N . ARG A 1 119 ? 19.659 -0.400 -10.892 1.00 80.19 119 ARG A N 1
ATOM 945 C CA . ARG A 1 119 ? 20.711 -1.397 -11.138 1.00 80.19 119 ARG A CA 1
ATOM 946 C C . ARG A 1 119 ? 20.801 -1.799 -12.612 1.00 80.19 119 ARG A C 1
ATOM 948 O O . ARG A 1 119 ? 21.900 -1.913 -13.143 1.00 80.19 119 ARG A O 1
ATOM 955 N N . ILE A 1 120 ? 19.659 -1.997 -13.271 1.00 76.00 120 ILE A N 1
ATOM 956 C CA . ILE A 1 120 ? 19.597 -2.484 -14.658 1.00 76.00 120 ILE A CA 1
ATOM 957 C C . ILE A 1 120 ? 19.857 -1.362 -15.667 1.00 76.00 120 ILE A C 1
ATOM 959 O O . ILE A 1 120 ? 20.533 -1.586 -16.669 1.00 76.00 120 ILE A O 1
ATOM 963 N N . PHE A 1 121 ? 19.323 -0.163 -15.415 1.00 75.75 121 PHE A N 1
ATOM 964 C CA . PHE A 1 121 ? 19.322 0.946 -16.377 1.00 75.75 121 PHE A CA 1
ATOM 965 C C . PHE A 1 121 ? 20.148 2.170 -15.937 1.00 75.75 121 PHE A C 1
ATOM 967 O O . PHE A 1 121 ? 20.106 3.226 -16.576 1.00 75.75 121 PHE A O 1
ATOM 974 N N . GLY A 1 122 ? 20.887 2.064 -14.831 1.00 80.12 122 GLY A N 1
ATOM 975 C CA . GLY A 1 122 ? 21.705 3.146 -14.286 1.00 80.12 122 GLY A CA 1
ATOM 976 C C . GLY A 1 122 ? 20.885 4.377 -13.882 1.00 80.12 122 GLY A C 1
ATOM 977 O O . GLY A 1 122 ? 19.733 4.285 -13.454 1.00 80.12 122 GLY A O 1
ATOM 978 N N . VAL A 1 123 ? 21.468 5.568 -14.060 1.00 76.88 123 VAL A N 1
ATOM 979 C CA . VAL A 1 123 ? 20.847 6.861 -13.698 1.00 76.88 123 VAL A CA 1
ATOM 980 C C . VAL A 1 123 ? 19.520 7.097 -14.437 1.00 76.88 123 VAL A C 1
ATOM 982 O O . VAL A 1 123 ? 18.597 7.693 -13.883 1.00 76.88 123 VAL A O 1
ATOM 985 N N . ARG A 1 124 ? 19.371 6.568 -15.660 1.00 76.12 124 ARG A N 1
ATOM 986 C CA . ARG A 1 124 ? 18.128 6.664 -16.449 1.00 76.12 124 ARG A CA 1
ATOM 987 C C . ARG A 1 124 ? 16.990 5.831 -15.846 1.00 76.12 124 ARG A C 1
ATOM 989 O O . ARG A 1 124 ? 15.823 6.193 -15.988 1.00 76.12 124 ARG A O 1
ATOM 996 N N . GLY A 1 125 ? 17.324 4.774 -15.104 1.00 76.88 125 GLY A N 1
ATOM 997 C CA . GLY A 1 125 ? 16.373 3.957 -14.352 1.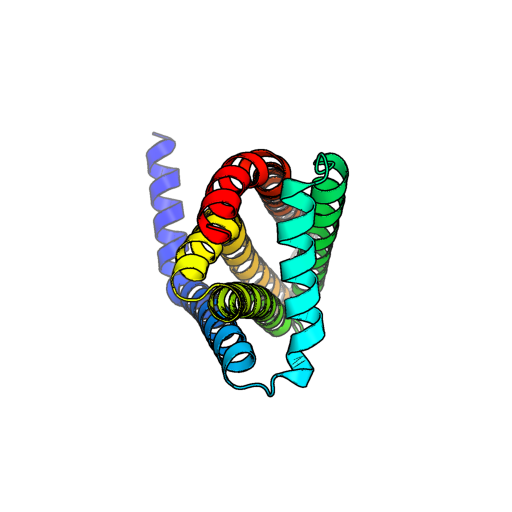00 76.88 125 GLY A CA 1
ATOM 998 C C . GLY A 1 125 ? 15.691 4.697 -13.198 1.00 76.88 125 GLY A C 1
ATOM 999 O O . GLY A 1 125 ? 14.579 4.331 -12.827 1.00 76.88 125 GLY A O 1
ATOM 1000 N N . ILE A 1 126 ? 16.293 5.774 -12.672 1.00 79.00 126 ILE A N 1
ATOM 1001 C CA . ILE A 1 126 ? 15.707 6.578 -11.583 1.00 79.00 126 ILE A CA 1
ATOM 1002 C C . ILE A 1 126 ? 14.409 7.250 -12.047 1.00 79.00 126 ILE A C 1
ATOM 1004 O O . ILE A 1 126 ? 13.392 7.175 -11.362 1.00 79.00 126 ILE A O 1
ATOM 1008 N N . LEU A 1 127 ? 14.419 7.869 -13.232 1.00 77.38 127 LEU A N 1
ATOM 1009 C CA . LEU A 1 127 ? 13.234 8.509 -13.815 1.00 77.38 127 LEU A CA 1
ATOM 1010 C C . LEU A 1 127 ? 12.099 7.501 -14.020 1.00 77.38 127 LEU A C 1
ATOM 1012 O O . LEU A 1 127 ? 10.957 7.764 -13.648 1.00 77.38 127 LEU A O 1
ATOM 1016 N N . PHE A 1 128 ? 12.425 6.320 -14.544 1.00 78.31 128 PHE A N 1
ATOM 1017 C CA . PHE A 1 128 ? 11.456 5.244 -14.737 1.00 78.31 128 PHE A CA 1
ATOM 1018 C C . PHE A 1 128 ? 10.889 4.719 -13.415 1.00 78.31 128 PHE A C 1
ATOM 1020 O O . PHE A 1 128 ? 9.679 4.528 -13.290 1.00 78.31 128 PHE A O 1
ATOM 1027 N N . ALA A 1 129 ? 11.736 4.544 -12.401 1.00 79.81 129 ALA A N 1
ATOM 1028 C CA . ALA A 1 129 ? 11.325 4.127 -11.066 1.00 79.81 129 ALA A CA 1
ATOM 1029 C C . ALA A 1 129 ? 10.363 5.134 -10.417 1.00 79.81 129 ALA A C 1
ATOM 1031 O O . ALA A 1 129 ? 9.347 4.742 -9.847 1.00 79.81 129 ALA A O 1
ATOM 1032 N N . VAL A 1 130 ? 10.648 6.433 -10.534 1.00 79.75 130 VAL A N 1
ATOM 1033 C CA . VAL A 1 130 ? 9.799 7.491 -9.970 1.00 79.75 130 VAL A CA 1
ATOM 1034 C C . VAL A 1 130 ? 8.456 7.566 -10.693 1.00 79.75 130 VAL A C 1
ATOM 1036 O O . VAL A 1 130 ? 7.422 7.641 -10.035 1.00 79.75 130 VAL A O 1
ATOM 1039 N N . ILE A 1 131 ? 8.454 7.510 -12.027 1.00 79.31 131 ILE A N 1
ATOM 1040 C CA . ILE A 1 131 ? 7.232 7.596 -12.839 1.00 79.31 131 ILE A CA 1
ATOM 1041 C C . ILE A 1 131 ? 6.343 6.365 -12.634 1.00 79.31 131 ILE A C 1
ATOM 1043 O O . ILE A 1 131 ? 5.141 6.512 -12.428 1.00 79.31 131 ILE A O 1
ATOM 1047 N N . SER A 1 132 ? 6.923 5.162 -12.642 1.00 76.44 132 SER A N 1
ATOM 1048 C CA . SER A 1 132 ? 6.169 3.914 -12.448 1.00 76.44 132 SER A CA 1
ATOM 1049 C C . SER A 1 132 ? 5.587 3.783 -11.039 1.00 76.44 132 SER A C 1
ATOM 1051 O O . SER A 1 132 ? 4.490 3.259 -10.869 1.00 76.44 132 SER A O 1
ATOM 1053 N N . ALA A 1 133 ? 6.284 4.288 -10.019 1.00 78.62 133 ALA A N 1
ATOM 1054 C CA . ALA A 1 133 ? 5.813 4.236 -8.637 1.00 78.62 133 ALA A CA 1
ATOM 1055 C C . ALA A 1 133 ? 4.872 5.394 -8.262 1.00 78.62 133 ALA A C 1
ATOM 1057 O O . ALA A 1 133 ? 4.289 5.388 -7.175 1.00 78.62 133 ALA A O 1
ATOM 1058 N N . LEU A 1 134 ? 4.712 6.386 -9.140 1.00 77.12 134 LEU A N 1
ATOM 1059 C CA . LEU A 1 134 ? 3.997 7.632 -8.869 1.00 77.12 134 LEU A CA 1
ATOM 1060 C C . LEU A 1 134 ? 2.536 7.407 -8.429 1.00 77.12 134 LEU A C 1
ATOM 1062 O O . LEU A 1 134 ? 2.164 7.945 -7.382 1.00 77.12 134 LEU A O 1
ATOM 1066 N N . PRO A 1 135 ? 1.715 6.576 -9.106 1.00 72.56 135 PRO A N 1
ATOM 1067 C CA . PRO A 1 135 ? 0.330 6.339 -8.683 1.00 72.56 135 PRO A CA 1
ATOM 1068 C C . PRO A 1 135 ? 0.256 5.679 -7.304 1.00 72.56 135 PRO A C 1
ATOM 1070 O O . PRO A 1 135 ? -0.564 6.046 -6.457 1.00 72.56 135 PRO A O 1
ATOM 1073 N N . GLN A 1 136 ? 1.167 4.737 -7.049 1.00 73.88 136 GLN A N 1
ATOM 1074 C CA . GLN A 1 136 ? 1.209 3.984 -5.801 1.00 73.88 136 GLN A CA 1
ATOM 1075 C C . GLN A 1 136 ? 1.673 4.848 -4.623 1.00 73.88 136 GLN A C 1
ATOM 1077 O O . GLN A 1 136 ? 1.127 4.721 -3.528 1.00 73.88 136 GLN A O 1
ATOM 1082 N N . LEU A 1 137 ? 2.625 5.759 -4.838 1.00 77.38 137 LEU A N 1
ATOM 1083 C CA . LEU A 1 137 ? 3.110 6.694 -3.819 1.00 77.38 137 LEU A CA 1
ATOM 1084 C C . LEU A 1 137 ? 2.090 7.794 -3.488 1.00 77.38 137 LEU A C 1
ATOM 1086 O O . LEU A 1 137 ? 1.923 8.120 -2.314 1.00 77.38 137 LEU A O 1
ATOM 1090 N N . LEU A 1 138 ? 1.400 8.354 -4.489 1.00 74.94 138 LEU A N 1
ATOM 1091 C CA . LEU A 1 138 ? 0.508 9.508 -4.304 1.00 74.94 138 LEU A CA 1
ATOM 1092 C C . LEU A 1 138 ? -0.910 9.140 -3.860 1.00 74.94 138 LEU A C 1
ATOM 1094 O O . LEU A 1 138 ? -1.517 9.894 -3.103 1.00 74.94 138 LEU A O 1
ATOM 1098 N N . LEU A 1 139 ? -1.448 8.009 -4.324 1.00 74.38 139 LEU A N 1
ATOM 1099 C CA . LEU A 1 139 ? -2.840 7.628 -4.060 1.00 74.38 139 LEU A CA 1
ATOM 1100 C C . LEU A 1 139 ? -2.934 6.443 -3.100 1.00 74.38 139 LEU A C 1
ATOM 1102 O O . LEU A 1 139 ? -3.646 6.507 -2.098 1.00 74.38 139 LEU A O 1
ATOM 1106 N N . PHE A 1 140 ? -2.200 5.365 -3.375 1.00 77.50 140 PHE A N 1
ATOM 1107 C CA . PHE A 1 140 ? -2.376 4.107 -2.652 1.00 77.50 140 PHE A CA 1
ATOM 1108 C C . PHE A 1 140 ? -1.750 4.117 -1.253 1.00 77.50 140 PHE A C 1
ATOM 1110 O O . PHE A 1 140 ? -2.408 3.756 -0.277 1.00 77.50 140 PHE A O 1
ATOM 1117 N N . LEU A 1 141 ? -0.498 4.565 -1.134 1.00 79.56 141 LEU A N 1
ATOM 1118 C CA . LEU A 1 141 ? 0.219 4.653 0.139 1.00 79.56 141 LEU A CA 1
ATOM 1119 C C . LEU A 1 141 ? -0.506 5.497 1.199 1.00 79.56 141 LEU A C 1
ATOM 1121 O O . LEU A 1 141 ? -0.714 4.989 2.304 1.00 79.56 141 LEU A O 1
ATOM 1125 N N . PRO A 1 142 ? -0.913 6.754 0.922 1.00 77.12 142 PRO A N 1
ATOM 1126 C CA . PRO A 1 142 ? -1.590 7.573 1.923 1.00 77.12 142 PRO A CA 1
ATOM 1127 C C . PRO A 1 142 ? -2.971 7.021 2.283 1.00 77.12 142 PRO A C 1
ATOM 1129 O O . PRO A 1 142 ? -3.375 7.101 3.445 1.00 77.12 142 PRO A O 1
ATOM 1132 N N . ALA A 1 143 ? -3.676 6.409 1.326 1.00 82.06 143 ALA A N 1
ATOM 1133 C CA . ALA A 1 143 ? -4.945 5.745 1.594 1.00 82.06 143 ALA A CA 1
ATOM 1134 C C . ALA A 1 143 ? -4.759 4.533 2.523 1.00 82.06 143 ALA A C 1
ATOM 1136 O O . ALA A 1 143 ? -5.454 4.417 3.535 1.00 82.06 143 ALA A O 1
ATOM 1137 N N . MET A 1 144 ? -3.772 3.673 2.246 1.00 80.31 144 MET A N 1
ATOM 1138 C CA . MET A 1 144 ? -3.431 2.549 3.123 1.00 80.31 144 MET A CA 1
ATOM 1139 C C . MET A 1 144 ? -2.961 3.012 4.503 1.00 80.31 144 MET A C 1
ATOM 1141 O O . MET A 1 144 ? -3.349 2.424 5.509 1.00 80.31 144 MET A O 1
ATOM 1145 N N . ALA A 1 145 ? -2.173 4.085 4.574 1.00 80.50 145 ALA A N 1
ATOM 1146 C CA . ALA A 1 145 ? -1.734 4.674 5.832 1.00 80.50 145 ALA A CA 1
ATOM 1147 C C . ALA A 1 145 ? -2.927 5.145 6.682 1.00 80.50 145 ALA A C 1
ATOM 1149 O O . ALA A 1 145 ? -3.010 4.832 7.871 1.00 80.50 145 ALA A O 1
ATOM 1150 N N . ALA A 1 146 ? -3.888 5.849 6.075 1.00 80.62 146 ALA A N 1
ATOM 1151 C CA . ALA A 1 146 ? -5.108 6.274 6.756 1.00 80.62 146 ALA A CA 1
ATOM 1152 C C . ALA A 1 146 ? -5.937 5.076 7.251 1.00 80.62 146 ALA A C 1
ATOM 1154 O O . ALA A 1 146 ? -6.423 5.091 8.385 1.00 80.62 146 ALA A O 1
ATOM 1155 N N . TYR A 1 147 ? -6.046 4.024 6.436 1.00 82.88 147 TYR A N 1
ATOM 1156 C CA . TYR A 1 147 ? -6.753 2.799 6.800 1.00 82.88 147 TYR A CA 1
ATOM 1157 C C . TYR A 1 147 ? -6.062 2.031 7.938 1.00 82.88 147 TYR A C 1
ATOM 1159 O O . TYR A 1 147 ? -6.727 1.576 8.866 1.00 82.88 147 TYR A O 1
ATOM 1167 N N . ALA A 1 148 ? -4.729 1.959 7.946 1.00 81.38 148 ALA A N 1
ATOM 1168 C CA . ALA A 1 148 ? -3.964 1.347 9.031 1.00 81.38 148 ALA A CA 1
ATOM 1169 C C . ALA A 1 148 ? -4.199 2.066 10.371 1.00 81.38 148 ALA A C 1
ATOM 1171 O O . ALA A 1 148 ? -4.459 1.421 11.387 1.00 81.38 148 ALA A O 1
ATOM 1172 N N . VAL A 1 149 ? -4.203 3.406 10.377 1.00 79.19 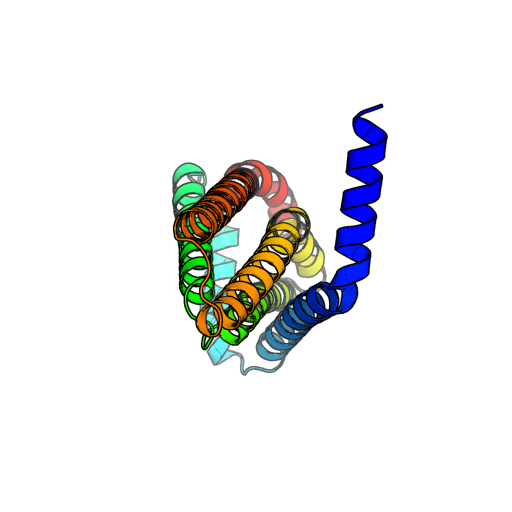149 VAL A N 1
ATOM 1173 C CA . VAL A 1 149 ? -4.541 4.198 11.574 1.00 79.19 149 VAL A CA 1
ATOM 1174 C C . VAL A 1 149 ? -5.970 3.917 12.044 1.00 79.19 149 VAL A C 1
ATOM 1176 O O . VAL A 1 149 ? -6.222 3.828 13.248 1.00 79.19 149 VAL A O 1
ATOM 1179 N N . PHE A 1 150 ? -6.915 3.774 11.112 1.00 80.75 150 PHE A N 1
ATOM 1180 C CA . PHE A 1 150 ? -8.292 3.419 11.438 1.00 80.75 150 PHE A CA 1
ATOM 1181 C C . PHE A 1 150 ? -8.386 2.020 12.069 1.00 80.75 150 PHE A C 1
ATOM 1183 O O . PHE A 1 150 ? -8.972 1.892 13.143 1.00 80.75 150 PHE A O 1
ATOM 1190 N N . ASN A 1 151 ? -7.735 1.009 11.486 1.00 80.88 151 ASN A N 1
ATOM 1191 C CA . ASN A 1 151 ? -7.680 -0.353 12.033 1.00 80.88 151 ASN A CA 1
ATOM 1192 C C . ASN A 1 151 ? -7.072 -0.392 13.438 1.00 80.88 151 ASN A C 1
ATOM 1194 O O . ASN A 1 151 ? -7.618 -1.027 14.337 1.00 80.88 151 ASN A O 1
ATOM 1198 N N . ILE A 1 152 ? -5.979 0.341 13.658 1.00 79.75 152 ILE A N 1
ATOM 1199 C CA . ILE A 1 152 ? -5.339 0.477 14.972 1.00 79.75 152 ILE A CA 1
ATOM 1200 C C . ILE A 1 152 ? -6.322 1.043 16.008 1.00 79.75 152 ILE A C 1
ATOM 1202 O O . ILE A 1 152 ? -6.443 0.525 17.119 1.00 79.75 152 ILE A O 1
ATOM 1206 N N . LYS A 1 153 ? -7.058 2.103 15.657 1.00 79.88 153 LYS A N 1
ATOM 1207 C CA . LYS A 1 153 ? -8.064 2.693 16.553 1.00 79.88 153 LYS A CA 1
ATOM 1208 C C . L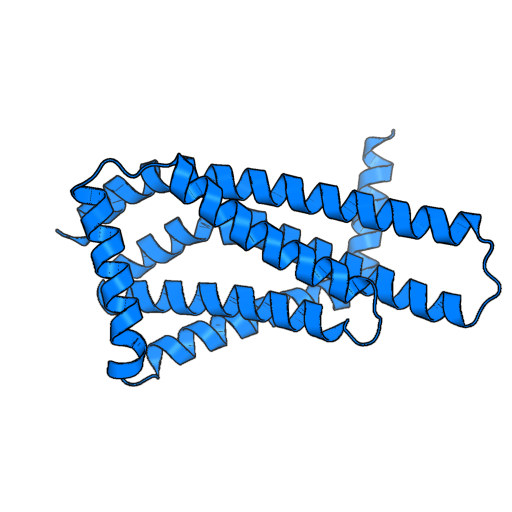YS A 1 153 ? -9.233 1.759 16.808 1.00 79.88 153 LYS A C 1
ATOM 1210 O O . LYS A 1 153 ? -9.701 1.690 17.944 1.00 79.88 153 LYS A O 1
ATOM 1215 N N . PHE A 1 154 ? -9.707 1.074 15.774 1.00 79.94 154 PHE A N 1
ATOM 1216 C CA . PHE A 1 154 ? -10.791 0.108 15.883 1.00 79.94 154 PHE A CA 1
ATOM 1217 C C . PHE A 1 154 ? -10.406 -1.015 16.854 1.00 79.94 154 PHE A C 1
ATOM 1219 O O . PHE A 1 154 ? -11.108 -1.245 17.836 1.00 79.94 154 PHE A O 1
ATOM 1226 N N . SER A 1 155 ? -9.220 -1.595 16.667 1.00 80.88 155 SER A N 1
ATOM 1227 C CA . SER A 1 155 ? -8.639 -2.621 17.534 1.00 80.88 155 SER A CA 1
ATOM 1228 C C . SER A 1 155 ? -8.498 -2.159 18.995 1.00 80.88 155 SER A C 1
ATOM 1230 O O . SER A 1 155 ? -8.976 -2.826 19.915 1.00 80.88 155 SER A O 1
ATOM 1232 N N . MET A 1 156 ? -7.943 -0.964 19.237 1.00 77.81 156 MET A N 1
ATOM 1233 C CA . MET A 1 156 ? -7.845 -0.415 20.598 1.00 77.81 156 MET A CA 1
ATOM 1234 C C . MET A 1 156 ? -9.212 -0.174 21.246 1.00 77.81 156 MET A C 1
ATOM 1236 O O . MET A 1 156 ? -9.382 -0.387 22.448 1.00 77.81 156 MET A O 1
ATOM 1240 N N . THR A 1 157 ? -10.191 0.284 20.467 1.00 78.00 157 THR A N 1
ATOM 1241 C CA . THR A 1 157 ? -11.550 0.498 20.971 1.00 78.00 157 THR A CA 1
ATOM 1242 C C . THR A 1 157 ? -12.205 -0.826 21.350 1.00 78.00 157 THR A C 1
ATOM 1244 O O . THR A 1 157 ? -12.785 -0.933 22.429 1.00 78.00 157 THR A O 1
ATOM 1247 N N . LEU A 1 158 ? -12.025 -1.859 20.524 1.00 79.56 158 LEU A N 1
ATOM 1248 C CA . LEU A 1 158 ? -12.525 -3.204 20.788 1.00 79.56 158 LEU A CA 1
ATOM 1249 C C . LEU A 1 158 ? -11.933 -3.797 22.078 1.00 79.56 158 LEU A C 1
ATOM 1251 O O . LEU A 1 158 ? -12.660 -4.403 22.866 1.00 79.56 158 LEU A O 1
ATOM 1255 N N . LEU A 1 159 ? -10.641 -3.560 22.343 1.00 78.56 159 LEU A N 1
ATOM 1256 C CA . LEU A 1 159 ? -9.987 -3.983 23.586 1.00 78.56 159 LEU A CA 1
ATOM 1257 C C . LEU A 1 159 ? -10.607 -3.317 24.823 1.00 78.56 159 LEU A C 1
ATOM 1259 O O . LEU A 1 159 ? -10.899 -3.994 25.805 1.00 78.56 159 LEU A O 1
ATOM 1263 N N . ARG A 1 160 ? -10.848 -2.001 24.772 1.00 78.25 160 ARG A N 1
ATOM 1264 C CA . ARG A 1 160 ? -11.460 -1.258 25.890 1.00 78.25 160 ARG A CA 1
ATOM 1265 C C . ARG A 1 160 ? -12.878 -1.739 26.187 1.00 78.25 160 ARG A C 1
ATOM 1267 O O . ARG A 1 160 ? -13.260 -1.851 27.347 1.00 78.25 160 ARG A O 1
ATOM 1274 N N . MET A 1 161 ? -13.638 -2.066 25.143 1.00 72.75 161 MET A N 1
ATOM 1275 C CA . MET A 1 161 ? -15.010 -2.557 25.275 1.00 72.75 161 MET A CA 1
ATOM 1276 C C . MET A 1 161 ? -15.099 -3.996 25.788 1.00 72.75 161 MET A C 1
ATOM 1278 O O . MET A 1 161 ? -16.133 -4.368 26.331 1.00 72.75 161 MET A O 1
ATOM 1282 N N . ARG A 1 162 ? -14.041 -4.810 25.663 1.00 69.81 162 ARG A N 1
ATOM 1283 C CA . ARG A 1 162 ? -14.013 -6.161 26.253 1.00 69.81 162 ARG A CA 1
ATOM 1284 C C . ARG A 1 162 ? -14.106 -6.138 27.783 1.00 69.81 162 ARG A C 1
ATOM 1286 O O . ARG A 1 162 ? -14.645 -7.079 28.352 1.00 69.81 162 ARG A O 1
ATOM 1293 N N . GLY A 1 163 ? -13.626 -5.073 28.429 1.00 64.81 163 GLY A N 1
ATOM 1294 C CA . GLY A 1 163 ? -13.694 -4.886 29.883 1.00 64.81 163 GLY A CA 1
ATOM 1295 C C . GLY A 1 163 ? -14.940 -4.146 30.389 1.00 64.81 163 GLY A C 1
ATOM 1296 O O . GLY A 1 163 ? -15.068 -3.944 31.591 1.00 64.81 163 GLY A O 1
ATOM 1297 N N . GLN A 1 164 ? -15.850 -3.716 29.506 1.00 73.88 164 GLN A N 1
ATOM 1298 C CA . GLN A 1 164 ? -17.027 -2.913 29.860 1.00 73.88 164 GLN A CA 1
ATOM 1299 C C . GLN A 1 164 ? -18.319 -3.560 29.334 1.00 73.88 164 GLN A C 1
ATOM 1301 O O . GLN A 1 164 ? -18.353 -4.115 28.235 1.00 73.88 164 GLN A O 1
ATOM 1306 N N . ARG A 1 165 ? -19.428 -3.461 30.084 1.00 67.44 165 ARG A N 1
ATOM 1307 C CA . ARG A 1 165 ? -20.760 -3.866 29.592 1.00 67.44 165 ARG A CA 1
ATOM 1308 C C . ARG A 1 165 ? -21.287 -2.823 28.605 1.00 67.44 165 ARG A C 1
ATOM 1310 O O . ARG A 1 165 ? -22.057 -1.940 28.959 1.00 67.44 165 ARG A O 1
ATOM 1317 N N . VAL A 1 166 ? -20.835 -2.919 27.360 1.00 74.75 166 VAL A N 1
ATOM 1318 C CA . VAL A 1 166 ? -21.292 -2.065 26.257 1.00 74.75 166 VAL A CA 1
ATOM 1319 C C . VAL A 1 166 ? -22.514 -2.691 25.586 1.00 74.75 166 VAL A C 1
ATOM 1321 O O . VAL A 1 166 ? -22.495 -3.885 25.270 1.00 74.75 166 VAL A O 1
ATOM 1324 N N . ALA A 1 167 ? -23.553 -1.882 25.353 1.00 76.81 167 ALA A N 1
ATOM 1325 C CA . ALA A 1 167 ? -24.784 -2.291 24.678 1.00 76.81 167 ALA A CA 1
ATOM 1326 C C . ALA A 1 167 ? -24.507 -2.915 23.296 1.00 76.81 167 ALA A C 1
ATOM 1328 O O . ALA A 1 167 ? -23.614 -2.474 22.567 1.00 76.81 167 ALA A O 1
ATOM 1329 N N . SER A 1 168 ? -25.293 -3.927 22.921 1.00 75.31 168 SER A N 1
ATOM 1330 C CA . SER A 1 168 ? -25.153 -4.655 21.649 1.00 75.31 168 SER A CA 1
ATOM 1331 C C . SER A 1 168 ? -25.264 -3.742 20.422 1.00 75.31 168 SER A C 1
ATOM 1333 O O . SER A 1 168 ? -24.480 -3.900 19.488 1.00 75.31 168 SER A O 1
ATOM 1335 N N . ASN A 1 169 ? -26.147 -2.736 20.450 1.00 76.56 169 ASN A N 1
ATOM 1336 C CA . ASN A 1 169 ? -26.306 -1.776 19.349 1.00 76.56 169 ASN A CA 1
ATOM 1337 C C . ASN A 1 169 ? -25.018 -0.991 19.054 1.00 76.56 169 ASN A C 1
ATOM 1339 O O . ASN A 1 169 ? -24.643 -0.848 17.895 1.00 76.56 169 ASN A O 1
ATOM 1343 N N . ILE A 1 170 ? -24.282 -0.573 20.089 1.00 76.94 170 ILE A N 1
ATOM 1344 C CA . ILE A 1 170 ? -23.023 0.179 19.932 1.00 76.94 170 ILE A CA 1
ATOM 1345 C C . ILE A 1 170 ? -21.935 -0.709 19.307 1.00 76.94 170 ILE A C 1
ATOM 1347 O O . ILE A 1 170 ? -21.138 -0.252 18.488 1.00 76.94 170 ILE A O 1
ATOM 1351 N N . LYS A 1 171 ? -21.913 -2.003 19.660 1.00 74.75 171 LYS A N 1
ATOM 1352 C CA . LYS A 1 171 ? -20.989 -2.974 19.054 1.00 74.75 171 LYS A CA 1
ATOM 1353 C C . LYS A 1 171 ? -21.302 -3.170 17.568 1.00 74.75 171 LYS A C 1
ATOM 1355 O O . LYS A 1 171 ? -20.381 -3.121 16.756 1.00 74.75 171 LYS A O 1
ATOM 1360 N N . ASN A 1 172 ? -22.578 -3.333 17.210 1.00 78.25 172 ASN A N 1
ATOM 1361 C CA . ASN A 1 172 ? -22.999 -3.489 15.814 1.00 78.25 172 ASN A CA 1
ATOM 1362 C C . ASN A 1 172 ? -22.664 -2.258 14.963 1.00 78.25 172 ASN A C 1
ATOM 1364 O O . ASN A 1 172 ? -22.106 -2.416 13.878 1.00 78.25 172 ASN A O 1
ATOM 1368 N N . GLU A 1 173 ? -22.915 -1.044 15.461 1.00 80.44 173 GLU A N 1
ATOM 1369 C CA . GLU A 1 173 ? -22.548 0.190 14.752 1.00 80.44 173 GLU A CA 1
ATOM 1370 C C . GLU A 1 173 ? -21.041 0.286 14.479 1.00 80.44 173 GLU A C 1
ATOM 1372 O O . GLU A 1 173 ? -20.628 0.724 13.403 1.00 80.44 173 GLU A O 1
ATOM 1377 N N . MET A 1 174 ? -20.195 -0.175 15.405 1.00 78.88 174 MET A N 1
ATOM 1378 C CA . MET A 1 174 ? -18.745 -0.198 15.196 1.00 78.88 174 MET A CA 1
ATOM 1379 C C . MET A 1 174 ? -18.306 -1.175 14.111 1.00 78.88 174 MET A C 1
ATOM 1381 O O . MET A 1 174 ? -17.487 -0.805 13.267 1.00 78.88 174 MET A O 1
ATOM 1385 N N . TYR A 1 175 ? -18.829 -2.403 14.112 1.00 80.44 175 TYR A N 1
ATOM 1386 C CA . TYR A 1 175 ? -18.518 -3.369 13.055 1.00 80.44 175 TYR A CA 1
ATOM 1387 C C . TYR A 1 175 ? -19.002 -2.873 11.692 1.00 80.44 175 TYR A C 1
ATOM 1389 O O . TYR A 1 175 ? -18.267 -2.985 10.709 1.00 80.44 175 TYR A O 1
ATOM 1397 N N . LEU A 1 176 ? -20.182 -2.248 11.645 1.00 82.50 176 LEU A N 1
ATOM 1398 C CA . LEU A 1 176 ? -20.723 -1.655 10.427 1.00 82.50 176 LEU A CA 1
ATOM 1399 C C . LEU A 1 176 ? -19.838 -0.505 9.925 1.00 82.50 176 LEU A C 1
ATOM 1401 O O . LEU A 1 176 ? -19.485 -0.461 8.750 1.00 82.50 176 LEU A O 1
ATOM 1405 N N . ASN A 1 177 ? -19.394 0.384 10.817 1.00 81.38 177 ASN A N 1
ATOM 1406 C CA . ASN A 1 177 ? -18.487 1.473 10.461 1.00 81.38 177 ASN A CA 1
ATOM 1407 C C . ASN A 1 177 ? -17.119 0.960 9.972 1.00 81.38 177 ASN A C 1
ATOM 1409 O O . ASN A 1 177 ? -16.556 1.515 9.026 1.00 81.38 177 ASN A O 1
ATOM 1413 N N . ASN A 1 178 ? -16.592 -0.115 10.568 1.00 83.00 178 ASN A N 1
ATOM 1414 C CA . ASN A 1 178 ? -15.364 -0.764 10.099 1.00 83.00 178 ASN A CA 1
ATOM 1415 C C . ASN A 1 178 ? -15.534 -1.370 8.699 1.00 83.00 178 ASN A C 1
ATOM 1417 O O . ASN A 1 178 ? -14.674 -1.200 7.835 1.00 83.00 178 ASN A O 1
ATOM 1421 N N . PHE A 1 179 ? -16.670 -2.020 8.450 1.00 82.12 179 PHE A N 1
ATOM 1422 C CA . PHE A 1 179 ? -17.008 -2.560 7.137 1.00 82.12 179 PHE A CA 1
ATOM 1423 C C . PHE A 1 179 ? -17.167 -1.459 6.073 1.00 82.12 179 PHE A C 1
ATOM 1425 O O . PHE A 1 179 ? -16.664 -1.594 4.960 1.00 82.12 179 PHE A O 1
ATOM 1432 N N . LEU A 1 180 ? -17.769 -0.318 6.419 1.00 84.81 180 LEU A N 1
ATOM 1433 C CA . LEU A 1 180 ? -17.860 0.837 5.518 1.00 84.81 180 LEU A CA 1
ATOM 1434 C C . LEU A 1 180 ? -16.478 1.417 5.171 1.00 84.81 180 LEU A C 1
ATOM 1436 O O . LEU A 1 180 ? -16.219 1.742 4.013 1.00 84.81 180 LEU A O 1
ATOM 1440 N N . HIS A 1 181 ? -15.564 1.504 6.143 1.00 82.06 181 HIS A N 1
ATOM 1441 C CA . HIS A 1 181 ? -14.188 1.946 5.888 1.00 82.06 181 HIS A CA 1
ATOM 1442 C C . HIS A 1 181 ? -13.409 0.946 5.020 1.00 82.06 181 HIS A C 1
ATOM 1444 O O . HIS A 1 181 ? -12.619 1.370 4.175 1.00 82.06 181 HIS A O 1
ATOM 1450 N N . LEU A 1 182 ? -13.661 -0.361 5.173 1.00 84.31 182 LEU A N 1
ATOM 1451 C CA . LEU A 1 182 ? -13.135 -1.398 4.279 1.00 84.31 182 LEU A CA 1
ATOM 1452 C C . LEU A 1 182 ? -13.609 -1.184 2.831 1.00 84.31 182 LEU A C 1
ATOM 1454 O O . LEU A 1 182 ? -12.797 -1.179 1.907 1.00 84.31 182 LEU A O 1
ATOM 1458 N N . LEU A 1 183 ? -14.907 -0.958 2.620 1.00 85.81 183 LEU A N 1
ATOM 1459 C CA . LEU A 1 183 ? -15.438 -0.672 1.283 1.00 85.81 183 LEU A CA 1
ATOM 1460 C C . LEU A 1 183 ? -14.821 0.605 0.689 1.00 85.81 183 LEU A C 1
ATOM 1462 O O . LEU A 1 183 ? -14.457 0.635 -0.487 1.00 85.81 183 LEU A O 1
ATOM 1466 N N . GLY A 1 184 ? -14.634 1.642 1.509 1.00 85.88 184 GLY A N 1
ATOM 1467 C CA . GLY A 1 184 ? -13.977 2.882 1.099 1.00 85.88 184 GLY A CA 1
ATOM 1468 C C . GLY A 1 184 ? -12.530 2.681 0.633 1.00 85.88 184 GLY A C 1
ATOM 1469 O O . GLY A 1 184 ? -12.137 3.220 -0.397 1.00 85.88 184 GLY A O 1
ATOM 1470 N N . ILE A 1 185 ? -11.729 1.874 1.335 1.00 84.62 185 ILE A N 1
ATOM 1471 C CA . ILE A 1 185 ? -10.340 1.635 0.914 1.00 84.62 185 ILE A CA 1
ATOM 1472 C C . ILE A 1 185 ? -10.257 0.739 -0.331 1.00 84.62 185 ILE A C 1
ATOM 1474 O O . ILE A 1 185 ? -9.387 0.947 -1.178 1.00 84.62 185 ILE A O 1
ATOM 1478 N N . ILE A 1 186 ? -11.187 -0.209 -0.494 1.00 85.81 186 ILE A N 1
ATOM 1479 C CA . ILE A 1 186 ? -11.271 -1.047 -1.698 1.00 85.81 186 ILE A CA 1
ATOM 1480 C C . ILE A 1 186 ? -11.586 -0.189 -2.926 1.00 85.81 186 ILE A C 1
ATOM 1482 O O . ILE A 1 186 ? -10.928 -0.348 -3.952 1.00 85.81 186 ILE A O 1
ATOM 1486 N N . THR A 1 187 ? -12.527 0.756 -2.839 1.00 84.50 187 THR A N 1
ATOM 1487 C CA . THR A 1 187 ? -12.848 1.627 -3.985 1.00 84.50 187 THR A CA 1
ATOM 1488 C C . THR A 1 187 ? -11.657 2.492 -4.390 1.00 84.50 187 THR A C 1
ATOM 1490 O O . THR A 1 187 ? -11.323 2.548 -5.573 1.00 84.50 187 THR A O 1
ATOM 1493 N N . VAL A 1 188 ? -10.945 3.085 -3.426 1.00 85.19 188 VAL A N 1
ATOM 1494 C CA . VAL A 1 188 ? -9.708 3.840 -3.700 1.00 85.19 188 VAL A CA 1
ATOM 1495 C C . VAL A 1 188 ? -8.634 2.945 -4.328 1.00 85.19 188 VAL A C 1
ATOM 1497 O O . VAL A 1 188 ? -7.968 3.356 -5.278 1.00 85.19 188 VAL A O 1
ATOM 1500 N N . SER A 1 189 ? -8.490 1.704 -3.856 1.00 81.62 189 SER A N 1
ATOM 1501 C CA . SER A 1 189 ? -7.561 0.733 -4.439 1.00 81.62 189 SER A CA 1
ATOM 1502 C C . SER A 1 189 ? -7.900 0.400 -5.887 1.00 81.62 189 SER A C 1
ATOM 1504 O O . SER A 1 189 ? -6.994 0.330 -6.709 1.00 81.62 189 SER A O 1
ATOM 1506 N N . VAL A 1 190 ? -9.177 0.194 -6.208 1.00 83.50 190 VAL A N 1
ATOM 1507 C CA . VAL A 1 190 ? -9.618 -0.102 -7.578 1.00 83.50 190 VAL A CA 1
ATOM 1508 C C . VAL A 1 190 ? -9.337 1.085 -8.499 1.00 83.50 190 VAL A C 1
ATOM 1510 O O . VAL A 1 190 ? -8.834 0.887 -9.602 1.00 83.50 190 VAL A O 1
ATOM 1513 N N . MET A 1 191 ? -9.570 2.316 -8.031 1.00 82.69 191 MET A N 1
ATOM 1514 C CA . MET A 1 191 ? -9.228 3.531 -8.782 1.00 82.69 191 MET A CA 1
ATOM 1515 C C . MET A 1 191 ? -7.721 3.641 -9.039 1.00 82.69 191 MET A C 1
ATOM 1517 O O . MET A 1 191 ? -7.305 3.990 -10.142 1.00 82.69 191 MET A O 1
ATOM 1521 N N . CYS A 1 192 ? -6.892 3.282 -8.056 1.00 80.81 192 CYS A N 1
ATOM 1522 C CA . CYS A 1 192 ? -5.444 3.235 -8.244 1.00 80.81 192 CYS A CA 1
ATOM 1523 C C . CYS A 1 192 ? -5.028 2.141 -9.239 1.00 80.81 192 CYS A C 1
ATOM 1525 O O . CYS A 1 192 ? -4.185 2.387 -10.095 1.00 80.81 192 CYS A O 1
ATOM 1527 N N . SER A 1 193 ? -5.636 0.953 -9.179 1.00 79.38 193 SER A N 1
ATOM 1528 C CA . SER A 1 193 ? -5.357 -0.127 -10.132 1.00 79.38 193 SER A CA 1
ATOM 1529 C C . SER A 1 193 ? -5.799 0.214 -11.558 1.00 79.38 193 SER A C 1
ATOM 1531 O O . SER A 1 193 ? -5.145 -0.212 -12.505 1.00 79.38 193 SER A O 1
ATOM 1533 N N . LEU A 1 194 ? -6.869 0.999 -11.734 1.00 80.62 194 LEU A N 1
ATOM 1534 C CA . LEU A 1 194 ? -7.250 1.554 -13.039 1.00 80.62 194 LEU A CA 1
ATOM 1535 C C . LEU A 1 194 ? -6.174 2.517 -13.558 1.00 80.62 194 LEU A C 1
ATOM 1537 O O . LEU A 1 194 ? -5.774 2.417 -14.717 1.00 80.62 194 LEU A O 1
ATOM 1541 N N . ALA A 1 195 ? -5.661 3.408 -12.705 1.00 79.12 195 ALA A N 1
ATOM 1542 C CA . ALA A 1 195 ? -4.556 4.288 -13.078 1.00 79.12 195 ALA A CA 1
ATOM 1543 C C . ALA A 1 195 ? -3.301 3.482 -13.474 1.00 79.12 195 ALA A C 1
ATOM 1545 O O . ALA A 1 195 ? -2.707 3.740 -14.520 1.00 79.12 195 ALA A O 1
ATOM 1546 N N . ASP A 1 196 ? -2.949 2.445 -12.714 1.00 72.81 196 ASP A N 1
ATOM 1547 C CA . ASP A 1 196 ? -1.814 1.569 -13.030 1.00 72.81 196 ASP A CA 1
ATOM 1548 C C . ASP A 1 196 ? -2.014 0.775 -14.333 1.00 72.81 196 ASP A C 1
ATOM 1550 O O . ASP A 1 196 ? -1.063 0.558 -15.076 1.00 72.81 196 ASP A O 1
ATOM 1554 N N . ALA A 1 197 ? -3.232 0.330 -14.643 1.00 76.75 197 ALA A N 1
ATOM 1555 C CA . ALA A 1 197 ? -3.479 -0.498 -15.823 1.00 76.75 197 ALA A CA 1
ATOM 1556 C C . ALA A 1 197 ? -3.664 0.304 -17.118 1.00 76.75 197 ALA A C 1
ATOM 1558 O O . ALA A 1 197 ? -3.374 -0.218 -18.191 1.00 76.75 197 ALA A O 1
ATOM 1559 N N . PHE A 1 198 ? -4.151 1.545 -17.035 1.00 74.81 198 PHE A N 1
ATOM 1560 C CA . PHE A 1 198 ? -4.495 2.349 -18.213 1.00 74.81 198 PHE A CA 1
ATOM 1561 C C . PHE A 1 198 ? -3.620 3.591 -18.382 1.00 74.81 198 PHE A C 1
ATOM 1563 O O . PHE A 1 198 ? -3.260 3.928 -19.506 1.00 74.81 198 PHE A O 1
ATOM 1570 N N . VAL A 1 199 ? -3.236 4.262 -17.293 1.00 76.00 199 VAL A N 1
ATOM 1571 C CA . VAL A 1 199 ? -2.450 5.506 -17.353 1.00 76.00 199 VAL A CA 1
ATOM 1572 C C . VAL A 1 199 ? -0.956 5.197 -17.431 1.00 76.00 199 VAL A C 1
ATOM 1574 O O . VAL A 1 199 ? -0.249 5.780 -18.253 1.00 76.00 199 VAL A O 1
ATOM 1577 N N . MET A 1 200 ? -0.465 4.238 -16.637 1.00 75.69 200 MET A N 1
ATOM 1578 C CA . MET A 1 200 ? 0.961 3.890 -16.644 1.00 75.69 200 MET A CA 1
ATOM 1579 C C . MET A 1 200 ? 1.469 3.361 -17.989 1.00 75.69 200 MET A C 1
ATOM 1581 O O . MET A 1 200 ? 2.538 3.809 -18.393 1.00 75.69 200 MET A O 1
ATOM 1585 N N . PRO A 1 201 ? 0.756 2.505 -18.749 1.00 73.31 201 PRO A N 1
ATOM 1586 C CA . PRO A 1 201 ? 1.281 2.039 -20.031 1.00 73.31 201 PRO A CA 1
ATOM 1587 C C . PRO A 1 201 ? 1.485 3.135 -21.067 1.00 73.31 201 PRO A C 1
ATOM 1589 O O . PRO A 1 201 ? 2.434 3.082 -21.848 1.00 73.31 201 PRO A O 1
ATOM 1592 N N . ILE A 1 202 ? 0.618 4.146 -21.057 1.00 74.00 202 ILE A N 1
ATOM 1593 C CA . ILE A 1 202 ? 0.709 5.291 -21.964 1.00 74.00 202 ILE A CA 1
ATOM 1594 C C . ILE A 1 202 ? 1.945 6.128 -21.624 1.00 74.00 202 ILE A C 1
ATOM 1596 O O . ILE A 1 202 ? 2.670 6.551 -22.521 1.00 74.00 202 ILE A O 1
ATOM 1600 N N . ILE A 1 203 ? 2.212 6.326 -20.331 1.00 74.44 203 ILE A N 1
ATOM 1601 C CA . ILE A 1 203 ? 3.330 7.144 -19.850 1.00 74.44 203 ILE A CA 1
ATOM 1602 C C . ILE A 1 203 ? 4.663 6.382 -19.930 1.00 74.44 203 ILE A C 1
ATOM 1604 O O . ILE A 1 203 ? 5.689 6.976 -20.247 1.00 74.44 203 ILE A O 1
ATOM 1608 N N . LEU A 1 204 ? 4.672 5.071 -19.681 1.00 73.75 204 LEU A N 1
ATOM 1609 C CA . LEU A 1 204 ? 5.895 4.263 -19.654 1.00 73.75 204 LEU A CA 1
ATOM 1610 C C . LEU A 1 204 ? 6.422 3.937 -21.056 1.00 73.75 204 LEU A C 1
ATOM 1612 O O . LEU A 1 204 ? 7.635 3.850 -21.215 1.00 73.75 204 LEU A O 1
ATOM 1616 N N . LYS A 1 205 ? 5.565 3.823 -22.082 1.00 72.06 205 LYS A N 1
ATOM 1617 C CA . LYS A 1 205 ? 5.992 3.585 -23.478 1.00 72.06 205 LYS A CA 1
ATOM 1618 C C . LYS A 1 205 ? 7.088 4.549 -23.975 1.00 72.06 205 LYS A C 1
ATOM 1620 O O . LYS A 1 205 ? 8.140 4.063 -24.392 1.00 72.06 205 LYS A O 1
ATOM 1625 N N . PRO A 1 206 ? 6.916 5.886 -23.923 1.00 72.12 206 PRO A N 1
ATOM 1626 C CA . PRO A 1 206 ? 7.956 6.819 -24.363 1.00 72.12 206 PRO A CA 1
ATOM 1627 C C . PRO A 1 206 ? 9.203 6.796 -23.464 1.00 72.12 206 PRO A C 1
ATOM 1629 O O . PRO A 1 206 ? 10.313 6.999 -23.952 1.00 72.12 206 PRO A O 1
ATOM 1632 N N . VAL A 1 207 ? 9.051 6.501 -22.168 1.00 71.75 207 VAL A N 1
ATOM 1633 C CA . VAL A 1 207 ? 10.181 6.412 -21.226 1.00 71.75 207 VAL A CA 1
ATOM 1634 C C . VAL A 1 207 ? 11.024 5.159 -21.495 1.00 71.75 207 VAL A C 1
ATOM 1636 O O . VAL A 1 207 ? 12.250 5.239 -21.490 1.00 71.75 207 VAL A O 1
ATOM 1639 N N . CYS A 1 208 ? 10.395 4.021 -21.807 1.00 67.00 208 CYS A N 1
ATOM 1640 C CA . CYS A 1 208 ? 11.081 2.798 -22.235 1.00 67.00 208 CYS A CA 1
ATOM 1641 C C . CYS A 1 208 ? 11.876 3.009 -23.532 1.00 67.00 208 CYS A C 1
ATOM 1643 O O . CYS A 1 208 ? 13.003 2.532 -23.644 1.00 67.00 208 CYS A O 1
ATOM 1645 N N . ALA A 1 209 ? 11.328 3.759 -24.494 1.00 67.31 209 ALA A N 1
ATOM 1646 C CA . ALA A 1 209 ? 12.033 4.085 -25.734 1.00 67.31 209 ALA A CA 1
ATOM 1647 C C . ALA A 1 209 ? 13.292 4.944 -25.489 1.00 67.31 209 ALA A C 1
ATOM 1649 O O . ALA A 1 209 ? 14.304 4.760 -26.160 1.00 67.31 209 ALA A O 1
ATOM 1650 N N . PHE A 1 210 ? 13.256 5.845 -24.501 1.00 67.38 210 PHE A N 1
ATOM 1651 C CA . PHE A 1 210 ? 14.415 6.645 -24.084 1.00 67.38 210 PHE A CA 1
ATOM 1652 C C . PHE A 1 210 ? 15.452 5.844 -23.272 1.00 67.38 210 PHE A C 1
ATOM 1654 O O . PHE A 1 210 ? 16.628 6.189 -23.251 1.00 67.38 210 PHE A O 1
ATOM 1661 N N . LEU A 1 211 ? 15.028 4.771 -22.600 1.00 64.38 211 LEU A N 1
ATOM 1662 C CA . LEU A 1 211 ? 15.889 3.907 -21.786 1.00 64.38 211 LEU A CA 1
ATOM 1663 C C . LEU A 1 211 ? 16.796 2.981 -22.606 1.00 64.38 211 LEU A C 1
ATOM 1665 O O . LEU A 1 211 ? 17.882 2.645 -22.144 1.00 64.38 211 LEU A O 1
ATOM 1669 N N . ILE A 1 212 ? 16.337 2.555 -23.786 1.00 61.31 212 ILE A N 1
ATOM 1670 C CA . ILE A 1 212 ? 17.030 1.583 -24.652 1.00 61.31 212 ILE A CA 1
ATOM 1671 C C . ILE A 1 212 ? 18.017 2.266 -25.618 1.00 61.31 212 ILE A C 1
ATOM 1673 O O . ILE A 1 212 ? 18.909 1.605 -26.145 1.00 61.31 212 ILE A O 1
ATOM 1677 N 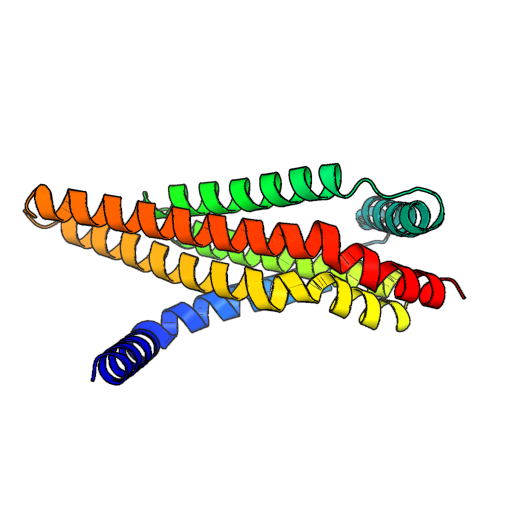N . ARG A 1 213 ? 17.868 3.576 -25.844 1.00 51.00 213 ARG A N 1
ATOM 1678 C CA . ARG A 1 213 ? 18.710 4.382 -26.739 1.00 51.00 213 ARG A CA 1
ATOM 1679 C C . ARG A 1 213 ? 19.901 4.983 -26.008 1.00 51.00 213 ARG A C 1
ATOM 1681 O O . ARG A 1 213 ? 21.009 4.995 -26.572 1.00 51.00 213 ARG A O 1
#

Secondary structure (DSSP, 8-state):
-HHHHHHHHHHHHHHHTHHHHHHHHHHHHHHHHHHHHHHHHS-HHHHHHHHHHHHHHHHHHHHS---HHHHHHHHHHHHHHHHHHHHHHHHSGGGHHHHHHHHHHHHHHHHHHHHHHHHHHTHHHHHHHHHHHHHIIIIIHHHHHHHHHHHHHHHHHHHHHHTS---HHHHHHHHHHHHHHHHHHHHHHHHHHHIIIIIHHHHHHHHHHHHH-